Protein AF-A0A1F2XRM7-F1 (afdb_monomer_lite)

Foldseek 3Di:
DAKAAQDVVWQFDPLQLLLCVLLVHHSPRTLDPVQLVSQLVVCQLQAPDPVPRTSMAGPVNSCCSNVVDPDDPNSNVRNVVVVVLVVLLVLLLCLQQVLPLDDPPDPQFAPHAPCRSCSSLLSVLCVVLQFASLLLSLQLCVQANNCRRVVCVQQLASNPPDPPHRDPHVSRNSNVVSCQCRPDVHPNAPPFFLVSVLCRSQNAPPPVCPVRCSVCRSVSSQVSSVSSPDDGRRDRRGDHDPDD

pLDDT: mean 93.28, std 8.23, range [41.59, 98.69]

Sequence (244 aa):
MRTLKLMSPPMSGDDVARIQAGLGIEPQGIYDEATAAAVESWKWGVGYPEKDVNGSLGAKGQAWLLGKKPLPATYEERAAERVRDAGIASRIDRFISKGSWQIRGDSRYADRSPLEGFGPIFVRTGRKFGVDPLFLVAIATHENRLGTFKAIQAKHNTFGLGPGRSYPSWEANIEAAALNLARPGGFYVRKNTIRSIGLTWAPIGAGNDPGDLNQHWVGSVTRFYAQLGGRDDFDAVVKTRPVA

Structure (mmCIF, N/CA/C/O backbone):
data_AF-A0A1F2XRM7-F1
#
_entry.id   AF-A0A1F2XRM7-F1
#
loop_
_atom_site.group_PDB
_atom_site.id
_atom_site.type_symbol
_atom_site.label_atom_id
_atom_site.label_alt_id
_atom_site.label_comp_id
_atom_site.label_asym_id
_atom_site.label_entity_id
_atom_site.label_seq_id
_atom_site.pdbx_PDB_ins_code
_atom_site.Cartn_x
_atom_site.Cartn_y
_atom_site.Cartn_z
_atom_site.occupancy
_atom_site.B_iso_or_equiv
_atom_site.auth_seq_id
_atom_site.auth_comp_id
_atom_site.auth_asym_id
_atom_site.auth_atom_id
_atom_site.pdbx_PDB_model_num
ATOM 1 N N . MET A 1 1 ? -26.529 4.052 26.484 1.00 83.19 1 MET A N 1
ATOM 2 C CA . MET A 1 1 ? -25.060 3.878 26.426 1.00 83.19 1 MET A CA 1
ATOM 3 C C . MET A 1 1 ? -24.449 5.215 26.052 1.00 83.19 1 MET A C 1
ATOM 5 O O . MET A 1 1 ? -24.882 5.784 25.055 1.00 83.19 1 MET A O 1
ATOM 9 N N . ARG A 1 2 ? -23.515 5.729 26.861 1.00 95.00 2 ARG A N 1
ATOM 10 C CA . ARG A 1 2 ? -22.751 6.951 26.551 1.00 95.00 2 ARG A CA 1
ATOM 11 C C . ARG A 1 2 ? -21.658 6.649 25.523 1.00 95.00 2 ARG A C 1
ATOM 13 O O . ARG A 1 2 ? -21.260 5.496 25.394 1.00 95.00 2 ARG A O 1
ATOM 20 N N . THR A 1 3 ? -21.175 7.656 24.801 1.00 97.38 3 THR A N 1
ATOM 21 C CA . THR A 1 3 ? -19.991 7.506 23.938 1.00 97.38 3 THR A CA 1
ATOM 22 C C . THR A 1 3 ? -18.742 7.426 24.803 1.00 97.38 3 THR A C 1
ATOM 24 O O . THR A 1 3 ? -18.531 8.309 25.628 1.00 97.38 3 THR A O 1
ATOM 27 N N . LEU A 1 4 ? -17.931 6.390 24.599 1.00 98.00 4 LEU A N 1
ATOM 28 C CA . LEU A 1 4 ? -16.669 6.186 25.307 1.00 98.00 4 LEU A CA 1
ATOM 29 C C . LEU A 1 4 ? -15.509 6.699 24.456 1.00 98.00 4 LEU A C 1
ATOM 31 O O . LEU A 1 4 ? -15.507 6.480 23.246 1.00 98.00 4 LEU A O 1
ATOM 35 N N . LYS A 1 5 ? -14.571 7.425 25.060 1.00 97.88 5 LYS A N 1
ATOM 36 C CA . LYS A 1 5 ? -13.409 8.016 24.387 1.00 97.88 5 LYS A CA 1
ATOM 37 C C . LYS A 1 5 ? -12.362 8.438 25.415 1.00 97.88 5 LYS A C 1
ATOM 39 O O . LYS A 1 5 ? -12.685 8.595 26.592 1.00 97.88 5 LYS A O 1
ATOM 44 N N . LEU A 1 6 ? -11.140 8.676 24.948 1.00 96.88 6 LEU A N 1
ATOM 45 C CA . LEU A 1 6 ? -10.075 9.233 25.775 1.00 96.88 6 LEU A CA 1
ATOM 46 C C . LEU A 1 6 ? -10.463 10.640 26.265 1.00 96.88 6 LEU A C 1
ATOM 48 O O . LEU A 1 6 ? -10.930 11.468 25.479 1.00 96.88 6 LEU A O 1
ATOM 52 N N . MET A 1 7 ? -10.305 10.885 27.567 1.00 95.38 7 MET A N 1
ATOM 53 C CA . MET A 1 7 ? -10.655 12.129 28.264 1.00 95.38 7 MET A CA 1
ATOM 54 C C . MET A 1 7 ? -9.661 12.384 29.406 1.00 95.38 7 MET A C 1
ATOM 56 O O . MET A 1 7 ? -8.979 11.461 29.846 1.00 95.38 7 MET A O 1
ATOM 60 N N . SER A 1 8 ? -9.618 13.618 29.914 1.00 93.56 8 SER A N 1
ATOM 61 C CA . SER A 1 8 ? -8.906 13.969 31.147 1.00 93.56 8 SER A CA 1
ATOM 62 C C . SER A 1 8 ? -9.880 14.646 32.126 1.00 93.56 8 SER A C 1
ATOM 64 O O . SER A 1 8 ? -10.387 15.722 31.797 1.00 93.56 8 SER A O 1
ATOM 66 N N . PRO A 1 9 ? -10.203 14.032 33.283 1.00 93.69 9 PRO A N 1
ATOM 67 C CA . PRO A 1 9 ? -9.792 12.688 33.711 1.00 93.69 9 PRO A CA 1
ATOM 68 C C . PRO A 1 9 ? -10.375 11.566 32.817 1.00 93.69 9 PRO A C 1
ATOM 70 O O . PRO A 1 9 ? -11.394 11.791 32.152 1.00 93.69 9 PRO A O 1
ATOM 73 N N . PRO A 1 10 ? -9.758 10.364 32.787 1.00 96.62 10 PRO A N 1
ATOM 74 C CA . PRO A 1 10 ? -10.243 9.237 31.991 1.00 96.62 10 PRO A CA 1
ATOM 75 C C . PRO A 1 10 ? -11.678 8.846 32.339 1.00 96.62 10 PRO A C 1
ATOM 77 O O . PRO A 1 10 ? -12.099 8.904 33.496 1.00 96.62 10 PRO A O 1
ATOM 80 N N . MET A 1 11 ? -12.432 8.399 31.335 1.00 98.12 11 MET A N 1
ATOM 81 C CA . MET A 1 11 ? -13.745 7.808 31.587 1.00 98.12 11 MET A CA 1
ATOM 82 C C . MET A 1 11 ? -13.570 6.483 32.328 1.00 98.12 11 MET A C 1
ATOM 84 O O . MET A 1 11 ? -12.699 5.695 31.973 1.00 98.12 11 MET A O 1
ATOM 88 N N . SER A 1 12 ? -14.421 6.206 33.312 1.00 97.69 12 SER A N 1
ATOM 89 C CA . SER A 1 12 ? -14.373 4.952 34.065 1.00 97.69 12 SER A CA 1
ATOM 90 C C . SER A 1 12 ? -15.757 4.376 34.358 1.00 97.69 12 SER A C 1
ATOM 92 O O . SER A 1 12 ? -16.762 5.096 34.290 1.00 97.69 12 SER A O 1
ATOM 94 N N . GLY A 1 13 ? -15.810 3.076 34.652 1.00 97.62 13 GLY A N 1
ATOM 95 C CA . GLY A 1 13 ? -17.011 2.353 35.077 1.00 97.62 13 GLY A CA 1
ATOM 96 C C . GLY A 1 13 ? -17.215 1.003 34.384 1.00 97.62 13 GLY A C 1
ATOM 97 O O . GLY A 1 13 ? -16.462 0.606 33.493 1.00 97.62 13 GLY A O 1
ATOM 98 N N . ASP A 1 14 ? -18.288 0.312 34.770 1.00 97.81 14 ASP A N 1
ATOM 99 C CA . ASP A 1 14 ? -18.632 -1.028 34.270 1.00 97.81 14 ASP A CA 1
ATOM 100 C C . ASP A 1 14 ? -18.844 -1.083 32.753 1.00 97.81 14 ASP A C 1
ATOM 102 O O . ASP A 1 14 ? -18.644 -2.121 32.122 1.00 97.81 14 ASP A O 1
ATOM 106 N N . ASP A 1 15 ? -19.280 0.021 32.140 1.00 97.25 15 ASP A N 1
ATOM 107 C CA . ASP A 1 15 ? -19.437 0.104 30.691 1.00 97.25 15 ASP A CA 1
ATOM 108 C C . ASP A 1 15 ? -18.087 0.090 29.963 1.00 97.25 15 ASP A C 1
ATOM 110 O O . ASP A 1 15 ? -17.982 -0.528 28.902 1.00 97.25 15 ASP A O 1
ATOM 114 N N . VAL A 1 16 ? -17.052 0.685 30.562 1.00 98.38 16 VAL A N 1
ATOM 115 C CA . VAL A 1 16 ? -15.668 0.612 30.082 1.00 98.38 16 VAL A CA 1
ATOM 116 C C . VAL A 1 16 ? -15.102 -0.795 30.272 1.00 98.38 16 VAL A C 1
ATOM 118 O O . VAL A 1 16 ? -14.612 -1.384 29.310 1.00 98.38 16 VAL A O 1
ATOM 121 N N . ALA A 1 17 ? -15.252 -1.382 31.463 1.00 98.44 17 ALA A N 1
ATOM 122 C CA . ALA A 1 17 ? -14.792 -2.748 31.735 1.00 98.44 17 ALA A CA 1
ATOM 123 C C . ALA A 1 17 ? -15.426 -3.761 30.762 1.00 98.44 17 ALA A C 1
ATOM 125 O O . ALA A 1 17 ? -14.769 -4.664 30.244 1.00 98.44 17 ALA A O 1
ATOM 126 N N . ARG A 1 18 ? -16.708 -3.569 30.432 1.00 98.12 18 ARG A N 1
ATOM 127 C CA . ARG A 1 18 ? -17.434 -4.425 29.490 1.00 98.12 18 ARG A CA 1
ATOM 128 C C . ARG A 1 18 ? -16.915 -4.327 28.059 1.00 98.12 18 ARG A C 1
ATOM 130 O O . ARG A 1 18 ? -16.842 -5.353 27.387 1.00 98.12 18 ARG A O 1
ATOM 137 N N . ILE A 1 19 ? -16.597 -3.127 27.563 1.00 98.19 19 ILE A N 1
ATOM 138 C CA . ILE A 1 19 ? -16.033 -3.007 26.208 1.00 98.19 19 ILE A CA 1
ATOM 139 C C . ILE A 1 19 ? -14.591 -3.499 26.164 1.00 98.19 19 ILE A C 1
ATOM 141 O O . ILE A 1 19 ? -14.224 -4.110 25.171 1.00 98.19 19 ILE A O 1
ATOM 145 N N . GLN A 1 20 ? -13.816 -3.334 27.239 1.00 98.62 20 GLN A N 1
ATOM 146 C CA . GLN A 1 20 ? -12.472 -3.905 27.358 1.00 98.62 20 GLN A CA 1
ATOM 147 C C . GLN A 1 20 ? -12.516 -5.434 27.247 1.00 98.62 20 GLN A C 1
ATOM 149 O O . GLN A 1 20 ? -11.840 -6.002 26.391 1.00 98.62 20 GLN A O 1
ATOM 154 N N . ALA A 1 21 ? -13.423 -6.086 27.984 1.00 98.25 21 ALA A N 1
ATOM 155 C CA . ALA A 1 21 ? -13.658 -7.523 27.849 1.00 98.25 21 ALA A CA 1
ATOM 156 C C . ALA A 1 21 ? -14.071 -7.921 26.417 1.00 98.25 21 ALA A C 1
ATOM 158 O O . ALA A 1 21 ? -13.559 -8.895 25.873 1.00 98.25 21 ALA A O 1
ATOM 159 N N . GLY A 1 22 ? -14.954 -7.147 25.771 1.00 97.56 22 GLY A N 1
ATOM 160 C CA . GLY A 1 22 ? -15.353 -7.380 24.375 1.00 97.56 22 GLY A CA 1
ATOM 161 C C . GLY A 1 22 ? -14.222 -7.190 23.354 1.00 97.56 22 GLY A C 1
ATOM 162 O O . GLY A 1 22 ? -14.234 -7.824 22.303 1.00 97.56 22 GLY A O 1
ATOM 163 N N . LEU A 1 23 ? -13.242 -6.339 23.661 1.00 98.06 23 LEU A N 1
ATOM 164 C CA . LEU A 1 23 ? -12.026 -6.127 22.868 1.00 98.06 23 LEU A CA 1
ATOM 165 C C . LEU A 1 23 ? -10.944 -7.182 23.149 1.00 98.06 23 LEU A C 1
ATOM 167 O O . LEU A 1 23 ? -9.919 -7.181 22.472 1.00 98.06 23 LEU A O 1
ATOM 171 N N . GLY A 1 24 ? -11.153 -8.066 24.131 1.00 97.44 24 GLY A N 1
ATOM 172 C CA . GLY A 1 24 ? -10.168 -9.064 24.545 1.00 97.44 24 GLY A CA 1
ATOM 173 C C . GLY A 1 24 ? -8.985 -8.481 25.326 1.00 97.44 24 GLY A C 1
ATOM 174 O O . GLY A 1 24 ? -7.900 -9.053 25.283 1.00 97.44 24 GLY A O 1
ATOM 175 N N . ILE A 1 25 ? -9.177 -7.348 26.011 1.00 97.62 25 ILE A N 1
ATOM 176 C CA . ILE A 1 25 ? -8.173 -6.721 26.885 1.00 97.62 25 ILE A CA 1
ATOM 177 C C . ILE A 1 25 ? -8.644 -6.713 28.347 1.00 97.62 25 ILE A C 1
ATOM 179 O O . ILE A 1 25 ? -9.833 -6.880 2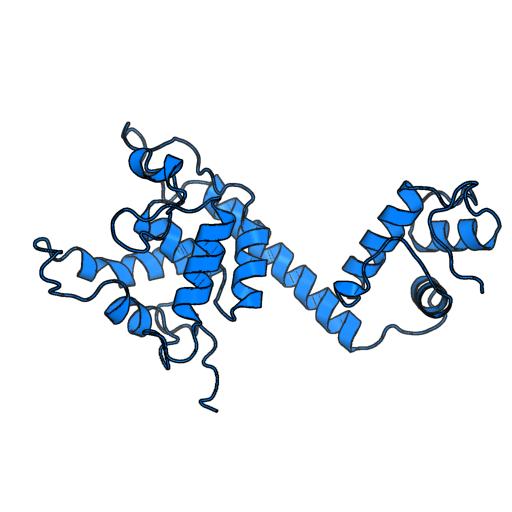8.627 1.00 97.62 25 ILE A O 1
ATOM 183 N N . GLU A 1 26 ? -7.709 -6.514 29.279 1.00 96.94 26 GLU A N 1
ATOM 184 C CA . GLU A 1 26 ? -7.973 -6.526 30.725 1.00 96.94 26 GLU A CA 1
ATOM 185 C C . GLU A 1 26 ? -9.076 -5.509 31.106 1.00 96.94 26 GLU A C 1
ATOM 187 O O . GLU A 1 26 ? -8.943 -4.318 30.800 1.00 96.94 26 GLU A O 1
ATOM 192 N N . PRO A 1 27 ? -10.164 -5.927 31.782 1.00 97.44 27 PRO A N 1
ATOM 193 C CA . PRO A 1 27 ? -11.323 -5.082 32.068 1.00 97.44 27 PRO A CA 1
ATOM 194 C C . PRO A 1 27 ? -11.114 -4.199 33.307 1.00 97.44 27 PRO A C 1
ATOM 196 O O . PRO A 1 27 ? -11.844 -4.293 34.292 1.00 97.44 27 PRO A O 1
ATOM 199 N N . GLN A 1 28 ? -10.123 -3.311 33.253 1.00 97.06 28 GLN A N 1
ATOM 200 C CA . GLN A 1 28 ? -9.754 -2.406 34.351 1.00 97.06 28 GLN A CA 1
ATOM 201 C C . GLN A 1 28 ? -10.834 -1.359 34.672 1.00 97.06 28 GLN A C 1
ATOM 203 O O . GLN A 1 28 ? -10.792 -0.716 35.719 1.00 97.06 28 GLN A O 1
ATOM 208 N N . GLY A 1 29 ? -11.789 -1.140 33.763 1.00 98.00 29 GLY A N 1
ATOM 209 C CA . GLY A 1 29 ? -12.846 -0.147 33.931 1.00 98.00 29 GLY A CA 1
ATOM 210 C C . GLY A 1 29 ? -12.373 1.293 33.756 1.00 98.00 29 GLY A C 1
ATOM 211 O O . GLY A 1 29 ? -13.090 2.201 34.165 1.00 98.00 29 GLY A O 1
ATOM 212 N N . ILE A 1 30 ? -11.202 1.513 33.148 1.00 98.25 30 ILE A N 1
ATOM 213 C CA . ILE A 1 30 ? -10.602 2.828 32.870 1.00 98.25 30 ILE A CA 1
ATOM 214 C C . ILE A 1 30 ? -10.342 2.947 31.365 1.00 98.25 30 ILE A C 1
ATOM 216 O O . ILE A 1 30 ? -9.708 2.078 30.779 1.00 98.25 30 ILE A O 1
ATOM 220 N N . TYR A 1 31 ? -10.850 4.008 30.732 1.00 98.38 31 TYR A N 1
ATOM 221 C CA . TYR A 1 31 ? -10.725 4.238 29.293 1.00 98.38 31 TYR A CA 1
ATOM 222 C C . TYR A 1 31 ? -9.466 5.057 29.013 1.00 98.38 31 TYR A C 1
ATOM 224 O O . TYR A 1 31 ? -9.499 6.287 28.923 1.00 98.38 31 TYR A O 1
ATOM 232 N N . ASP A 1 32 ? -8.354 4.348 28.925 1.00 97.50 32 ASP A N 1
ATOM 233 C CA . ASP A 1 32 ? -7.017 4.872 28.682 1.00 97.50 32 ASP A CA 1
ATOM 234 C C . ASP A 1 32 ? -6.626 4.827 27.192 1.00 97.50 32 ASP A C 1
ATOM 236 O O . ASP A 1 32 ? -7.428 4.504 26.307 1.00 97.50 32 ASP A O 1
ATOM 240 N N . GLU A 1 33 ? -5.375 5.184 26.904 1.00 97.44 33 GLU A N 1
ATOM 241 C CA . GLU A 1 33 ? -4.814 5.155 25.550 1.00 97.44 33 GLU A CA 1
ATOM 242 C C . GLU A 1 33 ? -4.788 3.738 24.965 1.00 97.44 33 GLU A C 1
ATOM 244 O O . GLU A 1 33 ? -5.089 3.560 23.784 1.00 97.44 33 GLU A O 1
ATOM 249 N N . ALA A 1 34 ? -4.509 2.719 25.784 1.00 97.25 34 ALA A N 1
ATOM 250 C CA . ALA A 1 34 ? -4.526 1.324 25.352 1.00 97.25 34 ALA A CA 1
ATOM 251 C C . ALA A 1 34 ? -5.935 0.889 24.919 1.00 97.25 34 ALA A C 1
ATOM 253 O O . ALA A 1 34 ? -6.107 0.263 23.872 1.00 97.25 34 ALA A O 1
ATOM 254 N N . THR A 1 35 ? -6.962 1.287 25.671 1.00 98.31 35 THR A N 1
ATOM 255 C CA . THR A 1 35 ? -8.365 1.039 25.323 1.00 98.31 35 THR A CA 1
ATOM 256 C C . THR A 1 35 ? -8.757 1.776 24.042 1.00 98.31 35 THR A C 1
ATOM 258 O O . THR A 1 35 ? -9.407 1.195 23.171 1.00 98.31 35 THR A O 1
ATOM 261 N N . ALA A 1 36 ? -8.331 3.032 23.881 1.00 98.44 36 ALA A N 1
ATOM 262 C CA . ALA A 1 36 ? -8.559 3.794 22.654 1.00 98.44 36 ALA A CA 1
ATOM 263 C C . ALA A 1 36 ? -7.909 3.115 21.429 1.00 98.44 36 ALA A C 1
ATOM 265 O O . ALA A 1 36 ? -8.577 2.927 20.410 1.00 98.44 36 ALA A O 1
ATOM 266 N N . ALA A 1 37 ? -6.656 2.666 21.546 1.00 98.19 37 ALA A N 1
ATOM 267 C CA . ALA A 1 37 ? -5.941 1.946 20.492 1.00 98.19 37 ALA A CA 1
ATOM 268 C C . ALA A 1 37 ? -6.572 0.576 20.173 1.00 98.19 37 ALA A C 1
ATOM 270 O O . ALA A 1 37 ? -6.657 0.176 19.007 1.00 98.19 37 ALA A O 1
ATOM 271 N N . ALA A 1 38 ? -7.074 -0.135 21.187 1.00 98.50 38 ALA A N 1
ATOM 272 C CA . ALA A 1 38 ? -7.812 -1.380 20.998 1.00 98.50 38 ALA A CA 1
ATOM 273 C C . ALA A 1 38 ? -9.132 -1.143 20.246 1.00 98.50 38 ALA A C 1
ATOM 275 O O . ALA A 1 38 ? -9.468 -1.904 19.338 1.00 98.50 38 ALA A O 1
ATOM 276 N N . VAL A 1 39 ? -9.849 -0.053 20.548 1.00 98.69 39 VAL A N 1
ATOM 277 C CA . VAL A 1 39 ? -11.046 0.354 19.794 1.00 98.69 39 VAL A CA 1
ATOM 278 C C . VAL A 1 39 ? -10.706 0.665 18.337 1.00 98.69 39 VAL A C 1
ATOM 280 O O . VAL A 1 39 ? -11.432 0.224 17.445 1.00 98.69 39 VAL A O 1
ATOM 283 N N . GLU A 1 40 ? -9.617 1.386 18.068 1.00 98.38 40 GLU A N 1
ATOM 284 C CA . GLU A 1 40 ? -9.148 1.649 16.698 1.00 98.38 40 GLU A CA 1
ATOM 285 C C . GLU A 1 40 ? -8.845 0.358 15.944 1.00 98.38 40 GLU A C 1
ATOM 287 O O . GLU A 1 40 ? -9.354 0.144 14.840 1.00 98.38 40 GLU A O 1
ATOM 292 N N . SER A 1 41 ? -8.086 -0.532 16.577 1.00 97.75 41 SER A N 1
ATOM 293 C CA . SER A 1 41 ? -7.693 -1.821 16.009 1.00 97.75 41 SER A CA 1
ATOM 294 C C . SER A 1 41 ? -8.905 -2.701 15.716 1.00 97.75 41 SER A C 1
ATOM 296 O O . SER A 1 41 ? -9.019 -3.250 14.620 1.00 97.75 41 SER A O 1
ATOM 298 N N . TRP A 1 42 ? -9.857 -2.785 16.649 1.00 98.38 42 TRP A N 1
ATOM 299 C CA . TRP A 1 42 ? -11.108 -3.512 16.446 1.00 98.38 42 TRP A CA 1
ATOM 300 C C . TRP A 1 42 ? -11.916 -2.919 15.295 1.00 98.38 42 TRP A C 1
ATOM 302 O O . TRP A 1 42 ? -12.319 -3.654 14.397 1.00 98.38 42 TRP A O 1
ATOM 312 N N . LYS A 1 43 ? -12.106 -1.593 15.258 1.00 98.44 43 LYS A N 1
ATOM 313 C CA . LYS A 1 43 ? -12.829 -0.923 14.168 1.00 98.44 43 LYS A CA 1
ATOM 314 C C . LYS A 1 43 ? -12.196 -1.203 12.809 1.00 98.44 43 LYS A C 1
ATOM 316 O O . LYS A 1 43 ? -12.911 -1.479 11.842 1.00 98.44 43 LYS A O 1
ATOM 321 N N . TRP A 1 44 ? -10.869 -1.135 12.727 1.00 96.81 44 TRP A N 1
ATOM 322 C CA . TRP A 1 44 ? -10.143 -1.502 11.518 1.00 96.81 44 TRP A CA 1
ATOM 323 C C . TRP A 1 44 ? -10.382 -2.974 11.157 1.00 96.81 44 TRP A C 1
ATOM 325 O O . TRP A 1 44 ? -10.777 -3.276 10.029 1.00 96.81 44 TRP A O 1
ATOM 335 N N . GLY A 1 45 ? -10.227 -3.885 12.116 1.00 96.31 45 GLY A N 1
ATOM 336 C CA . GLY A 1 45 ? -10.400 -5.322 11.909 1.00 96.31 45 GLY A CA 1
ATOM 337 C C . GLY A 1 45 ? -11.798 -5.698 11.424 1.00 96.31 45 GLY A C 1
ATOM 338 O O . GLY A 1 45 ? -11.931 -6.457 10.471 1.00 96.31 45 GLY A O 1
ATOM 339 N N . VAL A 1 46 ? -12.842 -5.104 12.005 1.00 96.88 46 VAL A N 1
ATOM 340 C CA . VAL A 1 46 ? -14.234 -5.396 11.632 1.00 96.88 46 VAL A CA 1
ATOM 341 C C . VAL A 1 46 ? -14.731 -4.602 10.430 1.00 96.88 46 VAL A C 1
ATOM 343 O O . VAL A 1 46 ? -15.893 -4.724 10.073 1.00 96.88 46 VAL A O 1
ATOM 346 N N . GLY A 1 47 ? -13.889 -3.784 9.795 1.00 97.50 47 GLY A N 1
ATOM 347 C CA . GLY A 1 47 ? -14.231 -3.174 8.511 1.00 97.50 47 GLY A CA 1
ATOM 348 C C . GLY A 1 47 ? -14.906 -1.804 8.570 1.00 97.50 47 GLY A C 1
ATOM 349 O O . GLY A 1 47 ? -15.538 -1.416 7.589 1.00 97.50 47 GLY A O 1
ATOM 350 N N . TYR A 1 48 ? -14.768 -1.027 9.652 1.00 97.88 48 TYR A N 1
ATOM 351 C CA . TYR A 1 48 ? -15.246 0.368 9.673 1.00 97.88 48 TYR A CA 1
ATOM 352 C C . TYR A 1 48 ? -14.679 1.185 8.499 1.00 97.88 48 TYR A C 1
ATOM 354 O O . TYR A 1 48 ? -13.514 0.975 8.141 1.00 97.88 48 TYR A O 1
ATOM 362 N N . PRO A 1 49 ? -15.439 2.147 7.931 1.00 95.88 49 PRO A N 1
ATOM 363 C CA . PRO A 1 49 ? -14.882 3.137 7.014 1.00 95.88 49 PRO A CA 1
ATOM 364 C C . PRO A 1 49 ? -13.663 3.814 7.642 1.00 95.88 49 PRO A C 1
ATOM 366 O O . PRO A 1 49 ? -13.684 4.124 8.829 1.00 95.88 49 PRO A O 1
ATOM 369 N N . GLU A 1 50 ? -12.610 4.050 6.860 1.00 92.19 50 GLU A N 1
ATOM 370 C CA . GLU A 1 50 ? -11.324 4.559 7.368 1.00 92.19 50 GLU A CA 1
ATOM 371 C C . GLU A 1 50 ? -11.478 5.853 8.180 1.00 92.19 50 GLU A C 1
ATOM 373 O O . GLU A 1 50 ? -10.955 5.949 9.283 1.00 92.19 50 GLU A O 1
ATOM 378 N N . LYS A 1 51 ? -12.317 6.786 7.712 1.00 95.06 51 LYS A N 1
ATOM 379 C CA . LYS A 1 51 ? -12.650 8.032 8.425 1.00 95.06 51 LYS A CA 1
ATOM 380 C C . LYS A 1 51 ? -13.278 7.836 9.818 1.00 95.06 51 LYS A C 1
ATOM 382 O O . LYS A 1 51 ? -13.278 8.761 10.623 1.00 95.06 51 LYS A O 1
ATOM 387 N N . ASP A 1 52 ? -13.844 6.660 10.084 1.00 96.75 52 ASP A N 1
ATOM 388 C CA . ASP A 1 52 ? -14.540 6.328 11.330 1.00 96.75 52 ASP A CA 1
ATOM 389 C C . ASP A 1 52 ? -13.685 5.440 12.260 1.00 96.75 52 ASP A C 1
ATOM 391 O O . ASP A 1 52 ? -14.103 5.147 13.390 1.00 96.75 52 ASP A O 1
ATOM 395 N N . VAL A 1 53 ? -12.495 5.019 11.809 1.00 97.44 53 VAL A N 1
ATOM 396 C CA . VAL A 1 53 ? -11.487 4.312 12.612 1.00 97.44 53 VAL A CA 1
ATOM 397 C C . VAL A 1 53 ? -10.785 5.339 13.499 1.00 97.44 53 VAL A C 1
ATOM 399 O O . VAL A 1 53 ? -9.965 6.126 13.047 1.00 97.44 53 VAL A O 1
ATOM 402 N N . ASN A 1 54 ? -11.191 5.375 14.764 1.00 97.50 54 ASN A N 1
ATOM 403 C CA . ASN A 1 54 ? -10.679 6.270 15.803 1.00 97.50 54 ASN A CA 1
ATOM 404 C C . ASN A 1 54 ? -10.984 5.675 17.184 1.00 97.50 54 ASN A C 1
ATOM 406 O O . ASN A 1 54 ? -11.889 4.837 17.304 1.00 97.50 54 ASN A O 1
ATOM 410 N N . GLY A 1 55 ? -10.294 6.151 18.217 1.00 97.81 55 GLY A N 1
ATOM 411 C CA . GLY A 1 55 ? -10.387 5.640 19.584 1.00 97.81 55 GLY A CA 1
ATOM 412 C C . GLY A 1 55 ? -11.659 6.004 20.346 1.00 97.81 55 GLY A C 1
ATOM 413 O O . GLY A 1 55 ? -11.652 5.972 21.572 1.00 97.81 55 GLY A O 1
ATOM 414 N N . SER A 1 56 ? -12.748 6.384 19.667 1.00 98.12 56 SER A N 1
ATOM 415 C CA . SER A 1 56 ? -14.055 6.662 20.281 1.00 98.12 56 SER A CA 1
ATOM 416 C C . SER A 1 56 ? -15.093 5.597 19.923 1.00 98.12 56 SER A C 1
ATOM 418 O O . SER A 1 56 ? -15.283 5.272 18.752 1.00 98.12 56 SER A O 1
ATOM 420 N N . LEU A 1 57 ? -15.862 5.105 20.894 1.00 98.00 57 LEU A N 1
ATOM 421 C CA . LEU A 1 57 ? -16.884 4.077 20.700 1.00 98.00 57 LEU A CA 1
ATOM 422 C C . LEU A 1 57 ? -18.274 4.550 21.159 1.00 98.00 57 LEU A C 1
ATOM 424 O O . LEU A 1 57 ? -18.614 4.549 22.344 1.00 98.00 57 LEU A O 1
ATOM 428 N N . GLY A 1 58 ? -19.109 4.945 20.194 1.00 97.69 58 GLY A N 1
ATOM 429 C CA . GLY A 1 58 ? -20.511 5.310 20.427 1.00 97.69 58 GLY A CA 1
ATOM 430 C C . GLY A 1 58 ? -21.430 4.101 20.648 1.00 97.69 58 GLY A C 1
ATOM 431 O O . GLY A 1 58 ? -21.052 2.959 20.391 1.00 97.69 58 GLY A O 1
ATOM 432 N N . ALA A 1 59 ? -22.681 4.352 21.048 1.00 96.81 59 ALA A N 1
ATOM 433 C CA . ALA A 1 59 ? -23.652 3.309 21.410 1.00 96.81 59 ALA A CA 1
ATOM 434 C C . ALA A 1 59 ? -23.865 2.220 20.336 1.00 96.81 59 ALA A C 1
ATOM 436 O O . ALA A 1 59 ? -24.003 1.046 20.672 1.00 96.81 59 ALA A O 1
ATOM 437 N N . LYS A 1 60 ? -23.868 2.584 19.043 1.00 96.19 60 LYS A N 1
ATOM 438 C CA . LYS A 1 60 ? -23.966 1.603 17.942 1.00 96.19 60 LYS A CA 1
ATOM 439 C C . LYS A 1 60 ? -22.739 0.692 17.885 1.00 96.19 60 LYS A C 1
ATOM 441 O O . LYS A 1 60 ? -22.899 -0.518 17.805 1.00 96.19 60 LYS A O 1
ATOM 446 N N . GLY A 1 61 ? -21.541 1.270 17.993 1.00 97.38 61 GLY A N 1
ATOM 447 C CA . GLY A 1 61 ? -20.290 0.513 18.012 1.00 97.38 61 GLY A CA 1
ATOM 448 C C . GLY A 1 61 ? -20.203 -0.430 19.206 1.00 97.38 61 GLY A C 1
ATOM 449 O O . GLY A 1 61 ? -19.841 -1.583 19.034 1.00 97.38 61 GLY A O 1
ATOM 450 N N . GLN A 1 62 ? -20.641 0.013 20.388 1.00 98.19 62 GLN A N 1
ATOM 451 C CA . GLN A 1 62 ? -20.736 -0.853 21.568 1.00 98.19 62 GLN A CA 1
ATOM 452 C C . GLN A 1 62 ? -21.717 -2.012 21.354 1.00 98.19 62 GLN A C 1
ATOM 454 O O . GLN A 1 62 ? -21.440 -3.136 21.758 1.00 98.19 62 GLN A O 1
ATOM 459 N N . ALA A 1 63 ? -22.863 -1.765 20.710 1.00 97.69 63 ALA A N 1
ATOM 460 C CA . ALA A 1 63 ? -23.820 -2.825 20.404 1.00 97.69 63 ALA A CA 1
ATOM 461 C C . ALA A 1 63 ? -23.254 -3.857 19.414 1.00 97.69 63 ALA A C 1
ATOM 463 O O . ALA A 1 63 ? -23.516 -5.043 19.589 1.00 97.69 63 ALA A O 1
ATOM 464 N N . TRP A 1 64 ? -22.476 -3.424 18.418 1.00 97.69 64 TRP A N 1
ATOM 465 C CA . TRP A 1 64 ? -21.793 -4.325 17.484 1.00 97.69 64 TRP A CA 1
ATOM 466 C C . TRP A 1 64 ? -20.666 -5.112 18.156 1.00 97.69 64 TRP A C 1
ATOM 468 O O . TRP A 1 64 ? -20.638 -6.332 18.044 1.00 97.69 64 TRP A O 1
ATOM 478 N N . LEU A 1 65 ? -19.787 -4.437 18.904 1.00 97.94 65 LEU A N 1
ATOM 479 C CA . LEU A 1 65 ? -18.679 -5.060 19.637 1.00 97.94 65 LEU A CA 1
ATOM 480 C C . LEU A 1 65 ? -19.171 -6.165 20.579 1.00 97.94 65 LEU A C 1
ATOM 482 O O . LEU A 1 65 ? -18.595 -7.242 20.634 1.00 97.94 65 LEU A O 1
ATOM 486 N N . LEU A 1 66 ? -20.261 -5.905 21.301 1.00 97.25 66 LEU A N 1
ATOM 487 C CA . LEU A 1 66 ? -20.819 -6.832 22.286 1.00 97.25 66 LEU A CA 1
ATOM 488 C C . LEU A 1 66 ? -21.789 -7.863 21.678 1.00 97.25 66 LEU A C 1
ATOM 490 O O . LEU A 1 66 ? -22.546 -8.483 22.422 1.00 97.25 66 LEU A O 1
ATOM 494 N N . GLY A 1 67 ? -21.852 -7.990 20.347 1.00 95.94 67 GLY A N 1
ATOM 495 C CA . GLY A 1 67 ? -22.710 -8.968 19.665 1.00 95.94 67 GLY A CA 1
ATOM 496 C C . GLY A 1 67 ? -24.218 -8.732 19.817 1.00 95.94 67 GLY A C 1
ATOM 497 O O . GLY A 1 67 ? -25.020 -9.599 19.489 1.00 95.94 67 GLY A O 1
ATOM 498 N N . LYS A 1 68 ? -24.642 -7.556 20.299 1.00 96.81 68 LYS A N 1
ATOM 499 C CA . LYS A 1 68 ? -26.066 -7.206 20.479 1.00 96.81 68 LYS A CA 1
ATOM 500 C C . LYS A 1 68 ? -26.752 -6.844 19.167 1.00 96.81 68 LYS A C 1
ATOM 502 O O . LYS A 1 68 ? -27.979 -6.815 19.099 1.00 96.81 68 LYS A O 1
ATOM 507 N N . LYS A 1 69 ? -25.968 -6.480 18.154 1.00 95.62 69 LYS A N 1
ATOM 508 C CA . LYS A 1 69 ? -26.420 -6.228 16.786 1.00 95.62 69 LYS A CA 1
ATOM 509 C C . LYS A 1 69 ? -25.391 -6.795 15.812 1.00 95.62 69 LYS A C 1
ATOM 511 O O . LYS A 1 69 ? -24.200 -6.653 16.089 1.00 95.62 69 LYS A O 1
ATOM 516 N N . PRO A 1 70 ? -25.818 -7.355 14.670 1.00 96.25 70 PRO A N 1
ATOM 517 C CA . PRO A 1 70 ? -24.885 -7.740 13.622 1.00 96.25 70 PRO A CA 1
ATOM 518 C C . PRO A 1 70 ? -24.212 -6.500 13.023 1.00 96.25 70 PRO A C 1
ATOM 520 O O . PRO A 1 70 ? -24.785 -5.399 13.017 1.00 96.25 70 PRO A O 1
ATOM 523 N N . LEU A 1 71 ? -22.994 -6.689 12.519 1.00 95.81 71 LEU A N 1
ATOM 524 C CA . LEU A 1 71 ? -22.297 -5.678 11.733 1.00 95.81 71 LEU A CA 1
ATOM 525 C C . LEU A 1 71 ? -23.005 -5.481 10.379 1.00 95.81 71 LEU A C 1
ATOM 527 O O . LEU A 1 71 ? -23.665 -6.394 9.882 1.00 95.81 71 LEU A O 1
ATOM 531 N N . PRO A 1 72 ? -22.903 -4.294 9.757 1.00 96.44 72 PRO A N 1
ATOM 532 C CA . PRO A 1 72 ? -23.379 -4.115 8.388 1.00 96.44 72 PRO A CA 1
ATOM 533 C C . PRO A 1 72 ? -22.610 -5.023 7.412 1.00 96.44 72 PRO A C 1
ATOM 535 O O . PRO A 1 72 ? -21.390 -5.088 7.500 1.00 96.44 72 PRO A O 1
ATOM 538 N N . ALA A 1 73 ? -23.268 -5.620 6.414 1.00 95.75 73 ALA A N 1
ATOM 539 C CA . ALA A 1 73 ? -22.597 -6.483 5.422 1.00 95.75 73 ALA A CA 1
ATOM 540 C C . ALA A 1 73 ? -21.389 -5.802 4.735 1.00 95.75 73 ALA A C 1
ATOM 542 O O . ALA A 1 73 ? -20.326 -6.392 4.574 1.00 95.75 73 ALA A O 1
ATOM 543 N N . THR A 1 74 ? -21.497 -4.500 4.443 1.00 96.56 74 THR A N 1
ATOM 544 C CA . THR A 1 74 ? -20.389 -3.718 3.856 1.00 96.56 74 THR A CA 1
ATOM 545 C C . THR A 1 74 ? -19.140 -3.628 4.745 1.00 96.56 74 THR A C 1
ATOM 547 O O . THR A 1 74 ? -18.058 -3.299 4.261 1.00 96.56 74 THR A O 1
ATOM 550 N N . TYR A 1 75 ? -19.271 -3.856 6.055 1.00 97.12 75 TYR A N 1
ATOM 551 C CA . TYR A 1 75 ? -18.145 -3.905 6.986 1.00 97.12 75 TYR A CA 1
ATOM 552 C C . TYR A 1 75 ? -17.419 -5.242 6.850 1.00 97.12 75 TYR A C 1
ATOM 554 O O . TYR A 1 75 ? -16.202 -5.253 6.708 1.00 97.12 75 TYR A O 1
ATOM 562 N N . GLU A 1 76 ? -18.152 -6.352 6.787 1.00 93.94 76 GLU A N 1
ATOM 563 C CA . GLU A 1 76 ? -17.576 -7.683 6.562 1.00 93.94 76 GLU A CA 1
ATOM 564 C C . GLU A 1 76 ? -16.824 -7.752 5.224 1.00 93.94 76 GLU A C 1
ATOM 566 O O . GLU A 1 76 ? -15.694 -8.239 5.168 1.00 93.94 76 GLU A O 1
ATOM 571 N N . GLU A 1 77 ? -17.387 -7.168 4.163 1.00 95.25 77 GLU A N 1
ATOM 572 C CA . GLU A 1 77 ? -16.725 -7.050 2.858 1.00 95.25 77 GLU A CA 1
ATOM 573 C C . GLU A 1 77 ? -15.395 -6.281 2.945 1.00 95.25 77 GLU A C 1
ATOM 575 O O . GLU A 1 77 ? -14.375 -6.743 2.423 1.00 95.25 77 GLU A O 1
ATOM 580 N N . ARG A 1 78 ? -15.379 -5.136 3.648 1.00 96.25 78 ARG A N 1
ATOM 581 C CA . ARG A 1 78 ? -14.159 -4.342 3.879 1.00 96.25 78 ARG A CA 1
ATOM 582 C C . ARG A 1 78 ? -13.150 -5.065 4.762 1.00 96.25 78 ARG A C 1
ATOM 584 O O . ARG A 1 78 ? -11.954 -4.975 4.506 1.00 96.25 78 ARG A O 1
ATOM 591 N N . ALA A 1 79 ? -13.601 -5.768 5.796 1.00 96.50 79 ALA A N 1
ATOM 592 C CA . ALA A 1 79 ? -12.734 -6.574 6.650 1.00 96.50 79 ALA A CA 1
ATOM 593 C C . ALA A 1 79 ? -12.038 -7.666 5.825 1.00 96.50 79 ALA A C 1
ATOM 595 O O . ALA A 1 79 ? -10.815 -7.799 5.868 1.00 96.50 79 ALA A O 1
ATOM 596 N N . ALA A 1 80 ? -12.797 -8.377 4.988 1.00 95.88 80 ALA A N 1
ATOM 597 C CA . ALA A 1 80 ? -12.250 -9.372 4.075 1.00 95.88 80 ALA A CA 1
ATOM 598 C C . ALA A 1 80 ? -11.273 -8.749 3.060 1.00 95.88 80 ALA A C 1
ATOM 600 O O . ALA A 1 80 ? -10.240 -9.345 2.756 1.00 95.88 80 ALA A O 1
ATOM 601 N N . GLU A 1 81 ? -11.559 -7.546 2.550 1.00 94.38 81 GLU A N 1
ATOM 602 C CA . GLU A 1 81 ? -10.629 -6.803 1.693 1.00 94.38 81 GLU A CA 1
ATOM 603 C C . GLU A 1 81 ? -9.324 -6.455 2.415 1.00 94.38 81 GLU A C 1
ATOM 605 O O . GLU A 1 81 ? -8.255 -6.749 1.885 1.00 94.38 81 GLU A O 1
ATOM 610 N N . ARG A 1 82 ? -9.388 -5.942 3.649 1.00 94.81 82 ARG A N 1
ATOM 611 C CA . ARG A 1 82 ? -8.209 -5.631 4.475 1.00 94.81 82 ARG A CA 1
ATOM 612 C C . ARG A 1 82 ? -7.331 -6.854 4.723 1.00 94.81 82 ARG A C 1
ATOM 614 O O . ARG A 1 82 ? -6.110 -6.747 4.642 1.00 94.81 82 ARG A O 1
ATOM 621 N N . VAL A 1 83 ? -7.931 -8.019 4.978 1.00 96.25 83 VAL A N 1
ATOM 622 C CA . VAL A 1 83 ? -7.189 -9.283 5.138 1.00 96.25 83 VAL A CA 1
ATOM 623 C C . VAL A 1 83 ? -6.472 -9.667 3.842 1.00 96.25 83 VAL A C 1
ATOM 625 O O . VAL A 1 83 ? -5.285 -10.002 3.870 1.00 96.25 83 VAL A O 1
ATOM 628 N N . ARG A 1 84 ? -7.153 -9.579 2.690 1.00 95.75 84 ARG A N 1
ATOM 629 C CA . ARG A 1 84 ? -6.527 -9.841 1.382 1.00 95.75 84 ARG A CA 1
ATOM 630 C C . ARG A 1 84 ? -5.374 -8.877 1.112 1.00 95.75 84 ARG A C 1
ATOM 632 O O . ARG A 1 84 ? -4.294 -9.309 0.717 1.00 95.75 84 ARG A O 1
ATOM 639 N N . ASP A 1 85 ? -5.590 -7.594 1.364 1.00 95.81 85 ASP A N 1
ATOM 640 C CA . ASP A 1 85 ? -4.607 -6.535 1.154 1.00 95.81 85 ASP A CA 1
ATOM 641 C C . ASP A 1 85 ? -3.380 -6.694 2.066 1.00 95.81 85 ASP A C 1
ATOM 643 O O . ASP A 1 85 ? -2.252 -6.556 1.593 1.00 95.81 85 ASP A O 1
ATOM 647 N N . ALA A 1 86 ? -3.562 -7.096 3.328 1.00 96.62 86 ALA A N 1
ATOM 648 C CA . ALA A 1 86 ? -2.459 -7.439 4.230 1.00 96.62 86 ALA A CA 1
ATOM 649 C C . ALA A 1 86 ? -1.648 -8.651 3.733 1.00 96.62 86 ALA A C 1
ATOM 651 O O . ALA A 1 86 ? -0.415 -8.663 3.822 1.00 96.62 86 ALA A O 1
ATOM 652 N N . GLY A 1 87 ? -2.319 -9.653 3.155 1.00 97.75 87 GLY A N 1
ATOM 653 C CA . GLY A 1 87 ? -1.662 -10.797 2.518 1.00 97.75 87 GLY A CA 1
ATOM 654 C C . GLY A 1 87 ? -0.835 -10.399 1.290 1.00 97.75 87 GLY A C 1
ATOM 655 O O . GLY A 1 87 ? 0.289 -10.878 1.119 1.00 97.75 87 GLY A O 1
ATOM 656 N N . ILE A 1 88 ? -1.354 -9.487 0.460 1.00 97.81 88 ILE A N 1
ATOM 657 C CA . ILE A 1 88 ? -0.633 -8.934 -0.697 1.00 97.81 88 ILE A CA 1
ATOM 658 C C . ILE A 1 88 ? 0.576 -8.115 -0.233 1.00 97.81 88 ILE A C 1
ATOM 660 O O . ILE A 1 88 ? 1.679 -8.336 -0.730 1.00 97.81 88 ILE A O 1
ATOM 664 N N . ALA A 1 89 ? 0.404 -7.230 0.753 1.00 98.25 89 ALA A N 1
ATOM 665 C CA . ALA A 1 89 ? 1.490 -6.435 1.325 1.00 98.25 89 ALA A CA 1
ATOM 666 C C . ALA A 1 89 ? 2.623 -7.330 1.853 1.00 98.25 89 ALA A C 1
ATOM 668 O O . ALA A 1 89 ? 3.774 -7.172 1.454 1.00 98.25 89 ALA A O 1
ATOM 669 N N . SER A 1 90 ? 2.278 -8.355 2.637 1.00 98.12 90 SER A N 1
ATOM 670 C CA . SER A 1 90 ? 3.239 -9.335 3.163 1.00 98.12 90 SER A CA 1
ATOM 671 C C . SER A 1 90 ? 3.991 -10.083 2.057 1.00 98.12 90 SER A C 1
ATOM 673 O O . SER A 1 90 ? 5.160 -10.446 2.209 1.00 98.12 90 SER A O 1
ATOM 675 N N . ARG A 1 91 ? 3.329 -10.352 0.926 1.00 98.00 91 ARG A N 1
ATOM 676 C CA . ARG A 1 91 ? 3.964 -10.983 -0.235 1.00 98.00 91 ARG A CA 1
ATOM 677 C C . ARG A 1 91 ? 4.949 -10.038 -0.917 1.00 98.00 91 ARG A C 1
ATOM 679 O O . ARG A 1 91 ? 6.054 -10.472 -1.236 1.00 98.00 91 ARG A O 1
ATOM 686 N N . ILE A 1 92 ? 4.568 -8.774 -1.102 1.00 98.44 92 ILE A N 1
ATOM 687 C CA . ILE A 1 92 ? 5.443 -7.728 -1.643 1.00 98.44 92 ILE A CA 1
ATOM 688 C C . ILE A 1 92 ? 6.681 -7.575 -0.755 1.00 98.44 92 ILE A C 1
ATOM 690 O O . ILE A 1 92 ? 7.796 -7.689 -1.254 1.00 98.44 92 ILE A O 1
ATOM 694 N N . ASP A 1 93 ? 6.512 -7.424 0.559 1.00 98.38 93 ASP A N 1
ATOM 695 C CA . ASP A 1 93 ? 7.639 -7.260 1.486 1.00 98.38 93 ASP A CA 1
ATOM 696 C C . ASP A 1 93 ? 8.585 -8.462 1.462 1.00 98.38 93 ASP A C 1
ATOM 698 O O . ASP A 1 93 ? 9.811 -8.312 1.464 1.00 98.38 93 ASP A O 1
ATOM 702 N N . ARG A 1 94 ? 8.038 -9.677 1.353 1.00 97.94 94 ARG A N 1
ATOM 703 C CA . ARG A 1 94 ? 8.839 -10.895 1.196 1.00 97.94 94 ARG A CA 1
ATOM 704 C C . ARG A 1 94 ? 9.611 -10.909 -0.122 1.00 97.94 94 ARG A C 1
ATOM 706 O O . ARG A 1 94 ? 10.751 -11.362 -0.150 1.00 97.94 94 ARG A O 1
ATOM 713 N N . PHE A 1 95 ? 9.008 -10.450 -1.214 1.00 97.44 95 PHE A N 1
ATOM 714 C CA . PHE A 1 95 ? 9.679 -10.359 -2.510 1.00 97.44 95 PHE A CA 1
ATOM 715 C C . PHE A 1 95 ? 10.822 -9.337 -2.486 1.00 97.44 95 PHE A C 1
ATOM 717 O O . PHE A 1 95 ? 11.933 -9.644 -2.929 1.00 97.44 95 PHE A O 1
ATOM 724 N N . ILE A 1 96 ? 10.571 -8.149 -1.926 1.00 97.38 96 ILE A N 1
ATOM 725 C CA . ILE A 1 96 ? 11.572 -7.086 -1.803 1.00 97.38 96 ILE A CA 1
ATOM 726 C C . ILE A 1 96 ? 12.737 -7.574 -0.931 1.00 97.38 96 ILE A C 1
ATOM 728 O O . ILE A 1 96 ? 13.879 -7.554 -1.383 1.00 97.38 96 ILE A O 1
ATOM 732 N N . SER A 1 97 ? 12.455 -8.105 0.261 1.00 95.81 97 SER A N 1
ATOM 733 C CA . SER A 1 97 ? 13.493 -8.528 1.217 1.00 95.81 97 SER A CA 1
ATOM 734 C C . SER A 1 97 ? 14.295 -9.758 0.779 1.00 95.81 97 SER A C 1
ATOM 736 O O . SER A 1 97 ? 15.487 -9.838 1.062 1.00 95.81 97 SER A O 1
ATOM 738 N N . LYS A 1 98 ? 13.695 -10.715 0.052 1.00 93.81 98 LYS A N 1
ATOM 739 C CA . LYS A 1 98 ? 14.438 -11.874 -0.486 1.00 93.81 98 LYS A CA 1
ATOM 740 C C . LYS A 1 98 ? 15.497 -11.480 -1.515 1.00 93.81 98 LYS A C 1
ATOM 742 O O . LYS A 1 98 ? 16.440 -12.240 -1.722 1.00 93.81 98 LYS A O 1
ATOM 747 N N . GLY A 1 99 ? 15.321 -10.351 -2.204 1.00 89.94 99 GLY A N 1
ATOM 748 C CA . GLY A 1 99 ? 16.328 -9.826 -3.121 1.00 89.94 99 GLY A CA 1
ATOM 749 C C . GLY A 1 99 ? 16.626 -10.708 -4.341 1.00 89.94 99 GLY A C 1
ATOM 750 O O . GLY A 1 99 ? 17.694 -10.580 -4.925 1.00 89.94 99 GLY A O 1
ATOM 751 N N . SER A 1 100 ? 15.713 -11.596 -4.762 1.00 86.62 100 SER A N 1
ATOM 752 C CA . SER A 1 100 ? 15.912 -12.466 -5.950 1.00 86.62 100 SER A CA 1
ATOM 753 C C . SER A 1 100 ? 16.094 -11.700 -7.274 1.00 86.62 100 SER A C 1
ATOM 755 O O . SER A 1 100 ? 16.530 -12.256 -8.276 1.00 86.62 100 SER A O 1
ATOM 757 N N . TRP A 1 101 ? 15.770 -10.410 -7.261 1.00 90.25 101 TRP A N 1
ATOM 758 C CA . TRP A 1 101 ? 15.918 -9.447 -8.346 1.00 90.25 101 TRP A CA 1
ATOM 759 C C . TRP A 1 101 ? 17.235 -8.652 -8.276 1.00 90.25 101 TRP A C 1
ATOM 761 O O . TRP A 1 101 ? 17.520 -7.880 -9.191 1.00 90.25 101 TRP A O 1
ATOM 771 N N . GLN A 1 102 ? 18.012 -8.782 -7.194 1.00 87.50 102 GLN A N 1
ATOM 772 C CA . GLN A 1 102 ? 19.222 -7.993 -6.954 1.00 87.5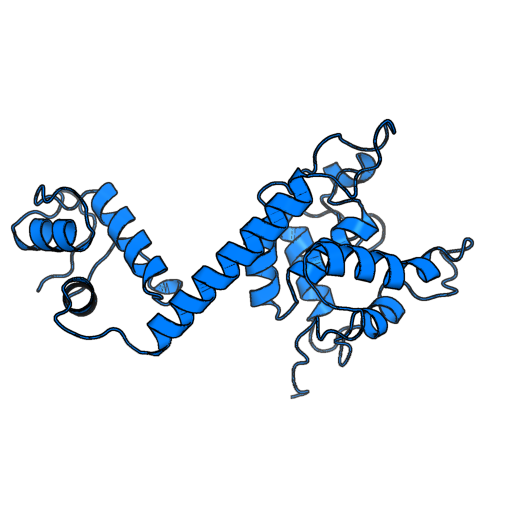0 102 GLN A CA 1
ATOM 773 C C . GLN A 1 102 ? 20.358 -8.374 -7.904 1.00 87.50 102 GLN A C 1
ATOM 775 O O . GLN A 1 102 ? 20.550 -9.539 -8.245 1.00 87.50 102 GLN A O 1
ATOM 780 N N . ILE A 1 103 ? 21.176 -7.379 -8.243 1.00 84.69 103 ILE A N 1
ATOM 781 C CA . ILE A 1 103 ? 22.498 -7.588 -8.833 1.00 84.69 103 ILE A CA 1
ATOM 782 C C . ILE A 1 103 ? 23.498 -7.548 -7.678 1.00 84.69 103 ILE A C 1
ATOM 784 O O . ILE A 1 103 ? 23.679 -6.506 -7.053 1.00 84.69 103 ILE A O 1
ATOM 788 N N . ARG A 1 104 ? 24.109 -8.692 -7.361 1.00 84.62 104 ARG A N 1
ATOM 789 C CA . ARG A 1 104 ? 25.079 -8.807 -6.263 1.00 84.62 104 ARG A CA 1
ATOM 790 C C . ARG A 1 104 ? 26.499 -8.572 -6.767 1.00 84.62 104 ARG A C 1
ATOM 792 O O . ARG A 1 104 ? 26.831 -8.978 -7.875 1.00 84.62 104 ARG A O 1
ATOM 799 N N . GLY A 1 105 ? 27.330 -7.945 -5.935 1.00 87.44 105 GLY A N 1
ATOM 800 C CA . GLY A 1 105 ? 28.745 -7.691 -6.235 1.00 87.44 105 GLY A CA 1
ATOM 801 C C . GLY A 1 105 ? 29.015 -6.470 -7.120 1.00 87.44 105 GLY A C 1
ATOM 802 O O . GLY A 1 105 ? 30.172 -6.165 -7.389 1.00 87.44 105 GLY A O 1
ATOM 803 N N . ASP A 1 106 ? 27.978 -5.743 -7.542 1.00 92.62 106 ASP A N 1
ATOM 804 C CA . ASP A 1 106 ? 28.116 -4.494 -8.290 1.00 92.62 106 ASP A CA 1
ATOM 805 C C . ASP A 1 106 ? 27.975 -3.291 -7.349 1.00 92.62 106 ASP A C 1
ATOM 807 O O . ASP A 1 106 ? 26.908 -3.034 -6.787 1.00 92.62 106 ASP A O 1
ATOM 811 N N . SER A 1 107 ? 29.056 -2.524 -7.198 1.00 93.38 107 SER A N 1
ATOM 812 C CA . SER A 1 107 ? 29.145 -1.400 -6.259 1.00 93.38 107 SER A CA 1
ATOM 813 C C . SER A 1 107 ? 28.170 -0.254 -6.552 1.00 93.38 107 SER A C 1
ATOM 815 O O . SER A 1 107 ? 27.915 0.568 -5.663 1.00 93.38 107 SER A O 1
ATOM 817 N N . ARG A 1 108 ? 27.583 -0.206 -7.756 1.00 94.19 108 ARG A N 1
ATOM 818 C CA . ARG A 1 108 ? 26.557 0.775 -8.145 1.00 94.19 108 ARG A CA 1
ATOM 819 C C . ARG A 1 108 ? 25.229 0.568 -7.417 1.00 94.19 108 ARG A C 1
ATOM 821 O O . ARG A 1 108 ? 24.435 1.507 -7.328 1.00 94.19 108 ARG A O 1
ATOM 828 N N . TYR A 1 109 ? 24.991 -0.633 -6.895 1.00 94.50 109 TYR A N 1
ATOM 829 C CA . TYR A 1 109 ? 23.759 -1.000 -6.210 1.00 94.50 109 TYR A CA 1
ATOM 830 C C . TYR A 1 109 ? 23.982 -1.104 -4.697 1.00 94.50 109 TYR A C 1
ATOM 832 O O . TYR A 1 109 ? 25.079 -1.393 -4.218 1.00 94.50 109 TYR A O 1
ATOM 840 N N . ALA A 1 110 ? 22.950 -0.778 -3.925 1.00 93.19 110 ALA A N 1
ATOM 841 C CA . ALA A 1 110 ? 22.889 -1.034 -2.493 1.00 93.19 110 ALA A CA 1
ATOM 842 C C . ALA A 1 110 ? 22.458 -2.483 -2.221 1.00 93.19 110 ALA A C 1
ATOM 844 O O . ALA A 1 110 ? 21.648 -3.040 -2.964 1.00 93.19 110 ALA A O 1
ATOM 845 N N . ASP A 1 111 ? 22.946 -3.060 -1.121 1.00 90.62 111 ASP A N 1
ATOM 846 C CA . ASP A 1 111 ? 22.674 -4.458 -0.753 1.00 90.62 111 ASP A CA 1
ATOM 847 C C . ASP A 1 111 ? 21.214 -4.707 -0.352 1.00 90.62 111 ASP A C 1
ATOM 849 O O . ASP A 1 111 ? 20.713 -5.830 -0.434 1.00 90.62 111 ASP A O 1
ATOM 853 N N . ARG A 1 112 ? 20.516 -3.654 0.087 1.00 93.19 112 ARG A N 1
ATOM 854 C CA . ARG A 1 112 ? 19.109 -3.692 0.492 1.00 93.19 112 ARG A CA 1
ATOM 855 C C . ARG A 1 112 ? 18.315 -2.619 -0.224 1.00 93.19 112 ARG A C 1
ATOM 857 O O . ARG A 1 112 ? 18.822 -1.535 -0.518 1.00 93.19 112 ARG A O 1
ATOM 864 N N . SER A 1 113 ? 17.056 -2.937 -0.503 1.00 96.25 113 SER A N 1
ATOM 865 C CA . SER A 1 113 ? 16.134 -1.963 -1.073 1.00 96.25 113 SER A CA 1
ATOM 866 C C . SER A 1 113 ? 15.726 -0.950 0.000 1.00 96.25 113 SER A C 1
ATOM 868 O O . SER A 1 113 ? 15.348 -1.360 1.097 1.00 96.25 113 SER A O 1
ATOM 870 N N . PRO A 1 114 ? 15.704 0.356 -0.311 1.00 96.56 114 PRO A N 1
ATOM 871 C CA . PRO A 1 114 ? 15.068 1.345 0.557 1.00 96.56 114 PRO A CA 1
ATOM 872 C C . PRO A 1 114 ? 13.538 1.185 0.643 1.00 96.56 114 PRO A C 1
ATOM 874 O O . PRO A 1 114 ? 12.904 1.879 1.426 1.00 96.56 114 PRO A O 1
ATOM 877 N N . LEU A 1 115 ? 12.944 0.296 -0.161 1.00 97.56 115 LEU A N 1
ATOM 878 C CA . LEU A 1 115 ? 11.508 0.012 -0.197 1.00 97.56 115 LEU A CA 1
ATOM 879 C C . LEU A 1 115 ? 11.132 -1.242 0.610 1.00 97.56 115 LEU A C 1
ATOM 881 O O . LEU A 1 115 ? 10.015 -1.742 0.495 1.00 97.56 115 LEU A O 1
ATOM 885 N N . GLU A 1 116 ? 12.044 -1.808 1.399 1.00 97.06 116 GLU A N 1
ATOM 886 C CA . GLU A 1 116 ? 11.666 -2.867 2.335 1.00 97.06 116 GLU A CA 1
ATOM 887 C C . GLU A 1 116 ? 10.627 -2.355 3.346 1.00 97.06 116 GLU A C 1
ATOM 889 O O . GLU A 1 116 ? 10.785 -1.279 3.917 1.00 97.06 116 GLU A O 1
ATOM 894 N N . GLY A 1 117 ? 9.547 -3.114 3.556 1.00 97.62 117 GLY A N 1
ATOM 895 C CA . GLY A 1 117 ? 8.425 -2.703 4.409 1.00 97.62 117 GLY A CA 1
ATOM 896 C C . GLY A 1 117 ? 7.399 -1.803 3.709 1.00 97.62 117 GLY A C 1
ATOM 897 O O . GLY A 1 117 ? 6.415 -1.401 4.328 1.00 97.62 117 GLY A O 1
ATOM 898 N N . PHE A 1 118 ? 7.587 -1.481 2.422 1.00 98.56 118 PHE A N 1
ATOM 899 C CA . PHE A 1 118 ? 6.651 -0.647 1.660 1.00 98.56 118 PHE A CA 1
ATOM 900 C C . PHE A 1 118 ? 5.462 -1.429 1.086 1.00 98.56 118 PHE A C 1
ATOM 902 O O . PHE A 1 118 ? 4.611 -0.825 0.429 1.00 98.56 118 PHE A O 1
ATOM 909 N N . GLY A 1 119 ? 5.340 -2.737 1.330 1.00 98.50 119 GLY A N 1
ATOM 910 C CA . GLY A 1 119 ? 4.199 -3.551 0.901 1.00 98.50 119 GLY A CA 1
ATOM 911 C C . GLY A 1 119 ? 2.838 -2.881 1.148 1.00 98.50 119 GLY A C 1
ATOM 912 O O . GLY A 1 119 ? 2.067 -2.725 0.195 1.00 98.50 119 GLY A O 1
ATOM 913 N N . PRO A 1 120 ? 2.544 -2.384 2.367 1.00 98.25 120 PRO A N 1
ATOM 914 C CA . PRO A 1 120 ? 1.306 -1.658 2.651 1.00 98.25 120 PRO A CA 1
ATOM 915 C C . PRO A 1 120 ? 1.141 -0.353 1.855 1.00 98.25 120 PRO A C 1
ATOM 917 O O . PRO A 1 120 ? 0.018 0.013 1.506 1.00 98.25 120 PRO A O 1
ATOM 920 N N . ILE A 1 121 ? 2.238 0.352 1.546 1.00 98.50 121 ILE A N 1
ATOM 921 C CA . ILE A 1 121 ? 2.222 1.576 0.727 1.00 98.50 121 ILE A CA 1
ATOM 922 C C . ILE A 1 121 ? 1.826 1.238 -0.711 1.00 98.50 121 ILE A C 1
ATOM 924 O O . ILE A 1 121 ? 0.921 1.868 -1.257 1.00 98.50 121 ILE A O 1
ATOM 928 N N . PHE A 1 122 ? 2.459 0.227 -1.312 1.00 98.69 122 PHE A N 1
ATOM 929 C CA . PHE A 1 122 ? 2.132 -0.223 -2.666 1.00 98.69 122 PHE A CA 1
ATOM 930 C C . PHE A 1 122 ? 0.670 -0.643 -2.778 1.00 98.69 122 PHE A C 1
ATOM 932 O O . PHE A 1 122 ? -0.015 -0.209 -3.703 1.00 98.69 122 PHE A O 1
ATOM 939 N N . VAL A 1 123 ? 0.177 -1.435 -1.819 1.00 98.31 123 VAL A N 1
ATOM 940 C CA . VAL A 1 123 ? -1.225 -1.871 -1.783 1.00 98.31 123 VAL A CA 1
ATOM 941 C C . VAL A 1 123 ? -2.164 -0.677 -1.692 1.00 98.31 123 VAL A C 1
ATOM 943 O O . VAL A 1 123 ? -3.004 -0.502 -2.574 1.00 98.31 123 VAL A O 1
ATOM 946 N N . ARG A 1 124 ? -1.991 0.194 -0.692 1.00 96.38 124 ARG A N 1
ATOM 947 C CA . ARG A 1 124 ? -2.865 1.360 -0.505 1.00 96.38 124 ARG A CA 1
ATOM 948 C C . ARG A 1 124 ? -2.874 2.272 -1.732 1.00 96.38 124 ARG A C 1
ATOM 950 O O . ARG A 1 124 ? -3.943 2.685 -2.180 1.00 96.38 124 ARG A O 1
ATOM 957 N N . THR A 1 125 ? -1.707 2.556 -2.306 1.00 97.56 125 THR A N 1
ATOM 958 C CA . THR A 1 125 ? -1.592 3.398 -3.502 1.00 97.56 125 THR A CA 1
ATOM 959 C C . THR A 1 125 ? -2.226 2.736 -4.724 1.00 97.56 125 THR A C 1
ATOM 961 O O . THR A 1 125 ? -3.005 3.375 -5.432 1.00 97.56 125 THR A O 1
ATOM 964 N N . GLY A 1 126 ? -1.963 1.447 -4.950 1.00 97.31 126 GLY A N 1
ATOM 965 C CA . GLY A 1 126 ? -2.584 0.688 -6.031 1.00 97.31 126 GLY A CA 1
ATOM 966 C C . GLY A 1 126 ? -4.111 0.726 -5.944 1.00 97.31 126 GLY A C 1
ATOM 967 O O . GLY A 1 126 ? -4.786 1.102 -6.903 1.00 97.31 126 GLY A O 1
ATOM 968 N N . ARG A 1 127 ? -4.676 0.466 -4.758 1.00 93.94 127 ARG A N 1
ATOM 969 C CA . ARG A 1 127 ? -6.126 0.562 -4.521 1.00 93.94 127 ARG A CA 1
ATOM 970 C C . ARG A 1 127 ? -6.671 1.964 -4.782 1.00 93.94 127 ARG A C 1
ATOM 972 O O . ARG A 1 127 ? -7.659 2.086 -5.506 1.00 93.94 127 ARG A O 1
ATOM 979 N N . LYS A 1 128 ? -6.005 3.008 -4.272 1.00 94.62 128 LYS A N 1
ATOM 980 C CA . LYS A 1 128 ? -6.395 4.419 -4.453 1.00 94.62 128 LYS A CA 1
ATOM 981 C C . LYS A 1 128 ? -6.549 4.799 -5.929 1.00 94.62 128 LYS A C 1
ATOM 983 O O . LYS A 1 128 ? -7.507 5.483 -6.289 1.00 94.62 128 LYS A O 1
ATOM 988 N N . PHE A 1 129 ? -5.631 4.352 -6.783 1.00 95.44 129 PHE A N 1
ATOM 989 C CA . PHE A 1 129 ? -5.626 4.712 -8.206 1.00 95.44 129 PHE A CA 1
ATOM 990 C C . PHE A 1 129 ? -6.237 3.647 -9.124 1.00 95.44 129 PHE A C 1
ATOM 992 O O . PHE A 1 129 ? -6.435 3.906 -10.307 1.00 95.44 129 PHE A O 1
ATOM 999 N N . GLY A 1 130 ? -6.599 2.477 -8.594 1.00 95.06 130 GLY A N 1
ATOM 1000 C CA . GLY A 1 130 ? -7.083 1.357 -9.398 1.00 95.06 130 GLY A CA 1
ATOM 1001 C C . GLY A 1 130 ? -5.978 0.691 -10.221 1.00 95.06 130 GLY A C 1
ATOM 1002 O O . GLY A 1 130 ? -6.252 0.212 -11.314 1.00 95.06 130 GLY A O 1
ATOM 1003 N N . VAL A 1 131 ? -4.751 0.666 -9.708 1.00 96.81 131 VAL A N 1
ATOM 1004 C CA . VAL A 1 131 ? -3.594 -0.017 -10.300 1.00 96.81 131 VAL A CA 1
ATOM 1005 C C . VAL A 1 131 ? -3.270 -1.245 -9.453 1.00 96.81 131 VAL A C 1
ATOM 1007 O O . VAL A 1 131 ? -3.317 -1.184 -8.225 1.00 96.81 131 VAL A O 1
ATOM 1010 N N . ASP A 1 132 ? -2.955 -2.372 -10.082 1.00 97.38 132 ASP A N 1
ATOM 1011 C CA . ASP A 1 132 ? -2.518 -3.566 -9.367 1.00 97.38 132 ASP A CA 1
ATOM 1012 C C . ASP A 1 132 ? -1.210 -3.267 -8.603 1.00 97.38 132 ASP A C 1
ATOM 1014 O O . ASP A 1 132 ? -0.213 -2.860 -9.212 1.00 97.38 132 ASP A O 1
ATOM 1018 N N . PRO A 1 133 ? -1.171 -3.447 -7.270 1.00 98.06 133 PRO A N 1
ATOM 1019 C CA . PRO A 1 133 ? 0.035 -3.184 -6.494 1.00 98.06 133 PRO A CA 1
ATOM 1020 C C . PRO A 1 133 ? 1.217 -4.077 -6.887 1.00 98.06 133 PRO A C 1
ATOM 1022 O O . PRO A 1 133 ? 2.357 -3.622 -6.823 1.00 98.06 133 PRO A O 1
ATOM 1025 N N . LEU A 1 134 ? 0.977 -5.312 -7.337 1.00 98.31 134 LEU A N 1
ATOM 1026 C CA . LEU A 1 134 ? 2.044 -6.195 -7.809 1.00 98.31 134 LEU A CA 1
ATOM 1027 C C . LEU A 1 134 ? 2.675 -5.645 -9.094 1.00 98.31 134 LEU A C 1
ATOM 1029 O O . LEU A 1 134 ? 3.888 -5.732 -9.278 1.00 98.31 134 LEU A O 1
ATOM 1033 N N . PHE A 1 135 ? 1.870 -5.023 -9.957 1.00 98.44 135 PHE A N 1
ATOM 1034 C CA . PHE A 1 135 ? 2.354 -4.389 -11.180 1.00 98.44 135 PHE A CA 1
ATOM 1035 C C . PHE A 1 135 ? 3.238 -3.174 -10.878 1.00 98.44 135 PHE A C 1
ATOM 1037 O O . PHE A 1 135 ? 4.311 -3.042 -11.465 1.00 98.44 135 PHE A O 1
ATOM 1044 N N . LEU A 1 136 ? 2.864 -2.339 -9.900 1.00 98.44 136 LEU A N 1
ATOM 1045 C CA . LEU A 1 136 ? 3.716 -1.232 -9.446 1.00 98.44 136 LEU A CA 1
ATOM 1046 C C . LEU A 1 136 ? 5.084 -1.730 -8.953 1.00 98.44 136 LEU A C 1
ATOM 1048 O O . LEU A 1 136 ? 6.117 -1.170 -9.321 1.00 98.44 136 LEU A O 1
ATOM 1052 N N . VAL A 1 137 ? 5.111 -2.802 -8.157 1.00 98.38 137 VAL A N 1
ATOM 1053 C CA . VAL A 1 137 ? 6.369 -3.394 -7.671 1.00 98.38 137 VAL A CA 1
ATOM 1054 C C . VAL A 1 137 ? 7.180 -3.978 -8.829 1.00 98.38 1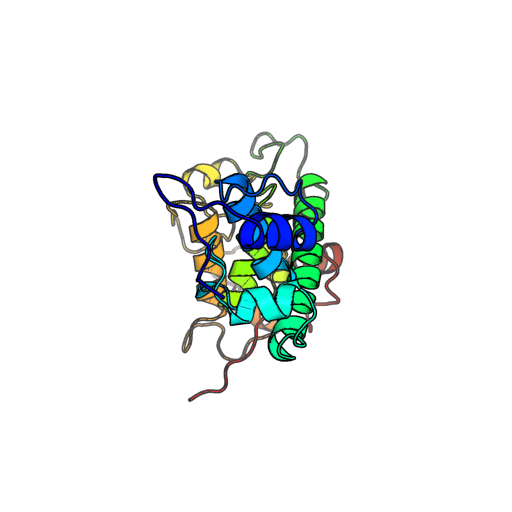37 VAL A C 1
ATOM 1056 O O . VAL A 1 137 ? 8.397 -3.794 -8.874 1.00 98.38 137 VAL A O 1
ATOM 1059 N N . ALA A 1 138 ? 6.534 -4.633 -9.796 1.00 98.25 138 ALA A N 1
ATOM 1060 C CA . ALA A 1 138 ? 7.200 -5.185 -10.972 1.00 98.25 138 ALA A CA 1
ATOM 1061 C C . ALA A 1 138 ? 7.874 -4.096 -11.829 1.00 98.25 138 ALA A C 1
ATOM 1063 O O . ALA A 1 138 ? 9.033 -4.269 -12.215 1.00 98.25 138 ALA A O 1
ATOM 1064 N N . ILE A 1 139 ? 7.206 -2.954 -12.052 1.00 97.69 139 ILE A N 1
ATOM 1065 C CA . ILE A 1 139 ? 7.808 -1.796 -12.734 1.00 97.69 139 ILE A CA 1
ATOM 1066 C C . ILE A 1 139 ? 9.001 -1.274 -11.928 1.00 97.69 139 ILE A C 1
ATOM 1068 O O . ILE A 1 139 ? 10.107 -1.216 -12.454 1.00 97.69 139 ILE A O 1
ATOM 1072 N N . ALA A 1 140 ? 8.829 -0.965 -10.638 1.00 97.44 140 ALA A N 1
ATOM 1073 C CA . ALA A 1 140 ? 9.918 -0.452 -9.795 1.00 97.44 140 ALA A CA 1
ATOM 1074 C C . ALA A 1 140 ? 11.133 -1.404 -9.742 1.00 97.44 140 ALA A C 1
ATOM 1076 O O . ALA A 1 140 ? 12.290 -0.977 -9.663 1.00 97.44 140 ALA A O 1
ATOM 1077 N N . THR A 1 141 ? 10.884 -2.713 -9.814 1.00 97.12 141 THR A N 1
ATOM 1078 C CA . THR A 1 141 ? 11.933 -3.735 -9.899 1.00 97.12 141 THR A CA 1
ATOM 1079 C C . THR A 1 141 ? 12.665 -3.675 -11.236 1.00 97.12 141 THR A C 1
ATOM 1081 O O . THR A 1 141 ? 13.898 -3.728 -11.261 1.00 97.12 141 THR A O 1
ATOM 1084 N N . HIS A 1 142 ? 11.941 -3.543 -12.348 1.00 95.25 142 HIS A N 1
ATOM 1085 C CA . HIS A 1 142 ? 12.542 -3.431 -13.674 1.00 95.25 142 HIS A CA 1
ATOM 1086 C C . HIS A 1 142 ? 13.357 -2.142 -13.846 1.00 95.25 142 HIS A C 1
ATOM 1088 O O . HIS A 1 142 ? 14.504 -2.222 -14.280 1.00 95.25 142 HIS A O 1
ATOM 1094 N N . GLU A 1 143 ? 12.797 -1.005 -13.442 1.00 93.00 143 GLU A N 1
ATOM 1095 C CA . GLU A 1 143 ? 13.348 0.329 -13.696 1.00 93.00 143 GLU A CA 1
ATOM 1096 C C . GLU A 1 143 ? 14.637 0.588 -12.911 1.00 93.00 143 GLU A C 1
ATOM 1098 O O . GLU A 1 143 ? 15.679 0.881 -13.486 1.00 93.00 143 GLU A O 1
ATOM 1103 N N . ASN A 1 144 ? 14.598 0.451 -11.582 1.00 92.50 144 ASN A N 1
ATOM 1104 C CA . ASN A 1 144 ? 15.748 0.785 -10.731 1.00 92.50 144 ASN A CA 1
ATOM 1105 C C . ASN A 1 144 ? 15.966 -0.221 -9.606 1.00 92.50 144 ASN A C 1
ATOM 1107 O O . ASN A 1 144 ? 16.498 0.132 -8.547 1.00 92.50 144 ASN A O 1
ATOM 1111 N N . ARG A 1 145 ? 15.543 -1.476 -9.822 1.00 94.19 145 ARG A N 1
ATOM 1112 C CA . ARG A 1 145 ? 15.755 -2.582 -8.876 1.00 94.19 145 ARG A CA 1
ATOM 1113 C C . ARG A 1 145 ? 15.306 -2.171 -7.474 1.00 94.19 145 ARG A C 1
ATOM 1115 O O . ARG A 1 145 ? 16.086 -2.203 -6.523 1.00 94.19 145 ARG A O 1
ATOM 1122 N N . LEU A 1 146 ? 14.069 -1.677 -7.388 1.00 96.56 146 LEU A N 1
ATOM 1123 C CA . LEU A 1 146 ? 13.441 -1.235 -6.143 1.00 96.56 146 LEU A CA 1
ATOM 1124 C C . LEU A 1 146 ? 14.285 -0.193 -5.390 1.00 96.56 146 LEU A C 1
ATOM 1126 O O . LEU A 1 146 ? 14.418 -0.247 -4.173 1.00 96.56 146 LEU A O 1
ATOM 1130 N N . GLY A 1 147 ? 14.883 0.758 -6.109 1.00 94.88 147 GLY A N 1
ATOM 1131 C CA . GLY A 1 147 ? 15.613 1.877 -5.508 1.00 94.88 147 GLY A CA 1
ATOM 1132 C C . GLY A 1 147 ? 17.053 1.561 -5.093 1.00 94.88 147 GLY A C 1
ATOM 1133 O O . GLY A 1 147 ? 17.699 2.387 -4.451 1.00 94.88 147 GLY A O 1
ATOM 1134 N N . THR A 1 148 ? 17.580 0.379 -5.423 1.00 95.25 148 THR A N 1
ATOM 1135 C CA . THR A 1 148 ? 18.948 0.000 -5.024 1.00 95.25 148 THR A CA 1
ATOM 1136 C C . THR A 1 148 ? 20.024 0.721 -5.823 1.00 95.25 148 THR A C 1
ATOM 1138 O O . THR A 1 148 ? 21.141 0.849 -5.329 1.00 95.25 148 THR A O 1
ATOM 1141 N N . PHE A 1 149 ? 19.723 1.227 -7.021 1.00 92.38 149 PHE A N 1
ATOM 1142 C CA . PHE A 1 149 ? 20.700 1.987 -7.794 1.00 92.38 149 PHE A CA 1
ATOM 1143 C C . PHE A 1 149 ? 21.044 3.308 -7.087 1.00 92.38 149 PHE A C 1
ATOM 1145 O O . PHE A 1 149 ? 20.219 4.219 -6.987 1.00 92.38 149 PHE A O 1
ATOM 1152 N N . LYS A 1 150 ? 22.279 3.424 -6.583 1.00 92.12 150 LYS A N 1
ATOM 1153 C CA . LYS A 1 150 ? 22.684 4.506 -5.667 1.00 92.12 150 LYS A CA 1
ATOM 1154 C C . LYS A 1 150 ? 22.509 5.902 -6.275 1.00 92.12 150 LYS A C 1
ATOM 1156 O O . LYS A 1 150 ? 22.136 6.833 -5.567 1.00 92.12 150 LYS A O 1
ATOM 1161 N N . ALA A 1 151 ? 22.686 6.047 -7.591 1.00 88.12 151 ALA A N 1
ATOM 1162 C CA . ALA A 1 151 ? 22.582 7.337 -8.279 1.00 88.12 151 ALA A CA 1
ATOM 1163 C C . ALA A 1 151 ? 21.162 7.942 -8.295 1.00 88.12 151 ALA A C 1
ATOM 1165 O O . ALA A 1 151 ? 21.015 9.139 -8.551 1.00 88.12 151 ALA A O 1
ATOM 1166 N N . ILE A 1 152 ? 20.117 7.147 -8.021 1.00 86.56 152 ILE A N 1
ATOM 1167 C CA . ILE A 1 152 ? 18.725 7.629 -7.971 1.00 86.56 152 ILE A CA 1
ATOM 1168 C C . ILE A 1 152 ? 18.151 7.698 -6.554 1.00 86.56 152 ILE A C 1
ATOM 1170 O O . ILE A 1 152 ? 17.032 8.184 -6.386 1.00 86.56 152 ILE A O 1
ATOM 1174 N N . GLN A 1 153 ? 18.903 7.275 -5.530 1.00 91.25 153 GLN A N 1
ATOM 1175 C CA . GLN A 1 153 ? 18.411 7.249 -4.147 1.00 91.25 153 GLN A CA 1
ATOM 1176 C C . GLN A 1 153 ? 18.088 8.646 -3.626 1.00 91.25 153 GLN A C 1
ATOM 1178 O O . GLN A 1 153 ? 16.984 8.865 -3.143 1.00 91.25 153 GLN A O 1
ATOM 1183 N N . ALA A 1 154 ? 18.978 9.619 -3.844 1.00 91.88 154 ALA A N 1
ATOM 1184 C CA . ALA A 1 154 ? 18.740 11.016 -3.465 1.00 91.88 154 ALA A CA 1
ATOM 1185 C C . ALA A 1 154 ? 17.558 11.670 -4.213 1.00 91.88 154 ALA A C 1
ATOM 1187 O O . ALA A 1 154 ? 17.075 12.723 -3.810 1.00 91.88 154 ALA A O 1
ATOM 1188 N N . LYS A 1 155 ? 17.099 11.064 -5.317 1.00 93.69 155 LYS A N 1
ATOM 1189 C CA . LYS A 1 155 ? 15.957 11.544 -6.106 1.00 93.69 155 LYS A CA 1
ATOM 1190 C C . LYS A 1 155 ? 14.650 10.856 -5.728 1.00 93.69 155 LYS A C 1
ATOM 1192 O O . LYS A 1 155 ? 13.598 11.306 -6.171 1.00 93.69 155 LYS A O 1
ATOM 1197 N N . HIS A 1 156 ? 14.706 9.748 -4.993 1.00 95.88 156 HIS A N 1
ATOM 1198 C CA . HIS A 1 156 ? 13.561 8.883 -4.727 1.00 95.88 156 HIS A CA 1
ATOM 1199 C C . HIS A 1 156 ? 12.767 8.516 -5.995 1.00 95.88 156 HIS A C 1
ATOM 1201 O O . HIS A 1 156 ? 11.545 8.528 -5.972 1.00 95.88 156 HIS A O 1
ATOM 1207 N N . ASN A 1 157 ? 13.426 8.237 -7.128 1.00 94.69 157 ASN A N 1
ATOM 1208 C CA . ASN A 1 157 ? 12.742 7.975 -8.406 1.00 94.69 157 ASN A CA 1
ATOM 1209 C C . ASN A 1 157 ? 12.960 6.536 -8.891 1.00 94.69 157 ASN A C 1
ATOM 1211 O O . ASN A 1 157 ? 13.713 6.290 -9.828 1.00 94.69 157 ASN A O 1
ATOM 1215 N N . THR A 1 158 ? 12.309 5.573 -8.235 1.00 94.50 158 THR A N 1
ATOM 1216 C CA . THR A 1 158 ? 12.463 4.144 -8.549 1.00 94.50 158 THR A CA 1
ATOM 1217 C C . THR A 1 158 ? 11.808 3.755 -9.877 1.00 94.50 158 THR A C 1
ATOM 1219 O O . THR A 1 158 ? 12.266 2.829 -10.536 1.00 94.50 158 THR A O 1
ATOM 1222 N N . PHE A 1 159 ? 10.788 4.499 -10.312 1.00 94.88 159 PHE A N 1
ATOM 1223 C CA . PHE A 1 159 ? 10.044 4.245 -11.553 1.00 94.88 159 PHE A CA 1
ATOM 1224 C C . PHE A 1 159 ? 10.637 4.926 -12.797 1.00 94.88 159 PHE A C 1
ATOM 1226 O O . PHE A 1 159 ? 10.027 4.856 -13.856 1.00 94.88 159 PHE A O 1
ATOM 1233 N N . GLY A 1 160 ? 11.758 5.648 -12.685 1.00 90.00 160 GLY A N 1
ATOM 1234 C CA . GLY A 1 160 ? 12.364 6.320 -13.843 1.00 90.00 160 GLY A CA 1
ATOM 1235 C C . GLY A 1 160 ? 11.479 7.406 -14.475 1.00 90.00 160 GLY A C 1
ATOM 1236 O O . GLY A 1 160 ? 11.609 7.716 -15.656 1.00 90.00 160 GLY A O 1
ATOM 1237 N N . LEU A 1 161 ? 10.555 7.998 -13.708 1.00 90.56 161 LEU A N 1
ATOM 1238 C CA . LEU A 1 161 ? 9.572 8.940 -14.244 1.00 90.56 161 LEU A CA 1
ATOM 1239 C C . LEU A 1 161 ? 10.222 10.264 -14.645 1.00 90.56 161 LEU A C 1
ATOM 1241 O O . LEU A 1 161 ? 10.482 11.110 -13.788 1.00 90.56 161 LEU A O 1
ATOM 1245 N N . GLY A 1 162 ? 10.379 10.471 -15.951 1.00 83.06 162 GLY A N 1
ATOM 1246 C CA . GLY A 1 162 ? 10.870 11.711 -16.546 1.00 83.06 162 GLY A CA 1
ATOM 1247 C C . GLY A 1 162 ? 12.371 11.963 -16.312 1.00 83.06 162 GLY A C 1
ATOM 1248 O O . GLY A 1 162 ? 12.919 11.580 -15.274 1.00 83.06 162 GLY A O 1
ATOM 1249 N N . PRO A 1 163 ? 13.062 12.650 -17.239 1.00 77.56 163 PRO A N 1
ATOM 1250 C CA . PRO A 1 163 ? 14.487 12.932 -17.090 1.00 77.56 163 PRO A CA 1
ATOM 1251 C C . PRO A 1 163 ? 14.782 13.747 -15.825 1.00 77.56 163 PRO A C 1
ATOM 1253 O O . PRO A 1 163 ? 14.218 14.818 -15.616 1.00 77.56 163 PRO A O 1
ATOM 1256 N N . GLY A 1 164 ? 15.676 13.242 -14.970 1.00 73.94 164 GLY A N 1
ATOM 1257 C CA . GLY A 1 164 ? 16.218 13.990 -13.830 1.00 73.94 164 GLY A CA 1
ATOM 1258 C C . GLY A 1 164 ? 15.239 14.308 -12.694 1.00 73.94 164 GLY A C 1
ATOM 1259 O O . GLY A 1 164 ? 15.627 15.017 -11.769 1.00 73.94 164 GLY A O 1
ATOM 1260 N N . ARG A 1 165 ? 14.008 13.787 -12.729 1.00 90.75 165 ARG A N 1
ATOM 1261 C CA . ARG A 1 165 ? 12.960 14.123 -11.758 1.00 90.75 165 ARG A CA 1
ATOM 1262 C C . ARG A 1 165 ? 13.269 13.572 -10.363 1.00 90.75 165 ARG A C 1
ATOM 1264 O O . ARG A 1 165 ? 13.678 12.414 -10.242 1.00 90.75 165 ARG A O 1
ATOM 1271 N N . SER A 1 166 ? 13.008 14.387 -9.341 1.00 95.25 166 SER A N 1
ATOM 1272 C CA . SER A 1 166 ? 13.142 14.035 -7.923 1.00 95.25 166 SER A CA 1
ATOM 1273 C C . SER A 1 166 ? 11.802 14.126 -7.200 1.00 95.25 166 SER A C 1
ATOM 1275 O O . SER A 1 166 ? 10.952 14.943 -7.555 1.00 95.25 166 SER A O 1
ATOM 1277 N N . TYR A 1 167 ? 11.639 13.309 -6.165 1.00 96.69 167 TYR A N 1
ATOM 1278 C CA . TYR A 1 167 ? 10.457 13.242 -5.317 1.00 96.69 167 TYR A CA 1
ATOM 1279 C C . TYR A 1 167 ? 10.841 13.463 -3.848 1.00 96.69 167 TYR A C 1
ATOM 1281 O O . TYR A 1 167 ? 11.937 13.074 -3.435 1.00 96.69 167 TYR A O 1
ATOM 1289 N N . PRO A 1 168 ? 9.951 14.065 -3.039 1.00 97.12 168 PRO A N 1
ATOM 1290 C CA . PRO A 1 168 ? 10.234 14.325 -1.627 1.00 97.12 168 PRO A CA 1
ATOM 1291 C C . PRO A 1 168 ? 10.385 13.037 -0.805 1.00 97.12 168 PRO A C 1
ATOM 1293 O O . PRO A 1 168 ? 11.060 13.049 0.218 1.00 97.12 168 PRO A O 1
ATOM 1296 N N . SER A 1 169 ? 9.799 11.926 -1.259 1.00 97.62 169 SER A N 1
ATOM 1297 C CA . SER A 1 169 ? 9.945 10.606 -0.645 1.00 97.62 169 SER A CA 1
ATOM 1298 C C . SER A 1 169 ? 9.680 9.485 -1.656 1.00 97.62 169 SER A C 1
ATOM 1300 O O . SER A 1 169 ? 9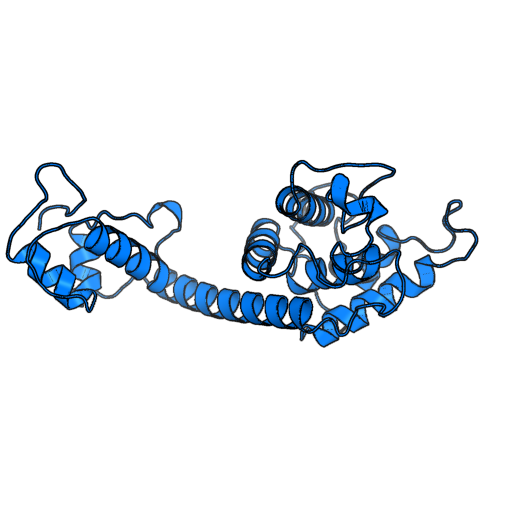.179 9.729 -2.761 1.00 97.62 169 SER A O 1
ATOM 1302 N N . TRP A 1 170 ? 9.981 8.243 -1.273 1.00 97.56 170 TRP A N 1
ATOM 1303 C CA . TRP A 1 170 ? 9.647 7.060 -2.069 1.00 97.56 170 TRP A CA 1
ATOM 1304 C C . TRP A 1 170 ? 8.134 6.873 -2.224 1.00 97.56 170 TRP A C 1
ATOM 1306 O O . TRP A 1 170 ? 7.666 6.531 -3.308 1.00 97.56 170 TRP A O 1
ATOM 1316 N N . GLU A 1 171 ? 7.353 7.154 -1.179 1.00 98.25 171 GLU A N 1
ATOM 1317 C CA . GLU A 1 171 ? 5.888 7.112 -1.211 1.00 98.25 171 GLU A CA 1
ATOM 1318 C C . GLU A 1 171 ? 5.335 8.085 -2.253 1.00 98.25 171 GLU A C 1
ATOM 1320 O O . GLU A 1 171 ? 4.457 7.713 -3.031 1.00 98.25 171 GLU A O 1
ATOM 1325 N N . ALA A 1 172 ? 5.891 9.299 -2.325 1.00 98.06 172 ALA A N 1
ATOM 1326 C CA . ALA A 1 172 ? 5.485 10.294 -3.312 1.00 98.06 172 ALA A CA 1
ATOM 1327 C C . ALA A 1 172 ? 5.774 9.831 -4.751 1.00 98.06 172 ALA A C 1
ATOM 1329 O O . ALA A 1 172 ? 4.995 10.106 -5.665 1.00 98.06 172 ALA A O 1
ATOM 1330 N N . ASN A 1 173 ? 6.866 9.095 -4.968 1.00 97.81 173 ASN A N 1
ATOM 1331 C CA . ASN A 1 173 ? 7.182 8.509 -6.268 1.00 97.81 173 ASN A CA 1
ATOM 1332 C C . ASN A 1 173 ? 6.268 7.328 -6.630 1.00 97.81 173 ASN A C 1
ATOM 1334 O O . ASN A 1 173 ? 5.818 7.250 -7.773 1.00 97.81 173 ASN A O 1
ATOM 1338 N N . ILE A 1 174 ? 5.931 6.463 -5.665 1.00 98.50 174 ILE A N 1
ATOM 1339 C CA . ILE A 1 174 ? 4.948 5.377 -5.838 1.00 98.50 174 ILE A CA 1
ATOM 1340 C C . ILE A 1 174 ? 3.570 5.952 -6.193 1.00 98.50 174 ILE A C 1
ATOM 1342 O O . ILE A 1 174 ? 2.923 5.484 -7.131 1.00 98.50 174 ILE A O 1
ATOM 1346 N N . GLU A 1 175 ? 3.138 7.002 -5.494 1.00 98.00 175 GLU A N 1
ATOM 1347 C CA . GLU A 1 175 ? 1.896 7.716 -5.796 1.00 98.00 175 GLU A CA 1
ATOM 1348 C C . GLU A 1 175 ? 1.926 8.368 -7.181 1.00 98.00 175 GLU A C 1
ATOM 1350 O O . GLU A 1 175 ? 0.979 8.210 -7.953 1.00 98.00 175 GLU A O 1
ATOM 1355 N N . ALA A 1 176 ? 3.023 9.034 -7.545 1.00 97.56 176 ALA A N 1
ATOM 1356 C CA . ALA A 1 176 ? 3.161 9.644 -8.862 1.00 97.56 176 ALA A CA 1
ATOM 1357 C C . ALA A 1 176 ? 3.113 8.614 -10.001 1.00 97.56 176 ALA A C 1
ATOM 1359 O O . ALA A 1 176 ? 2.504 8.888 -11.036 1.00 97.56 176 ALA A O 1
ATOM 1360 N N . ALA A 1 177 ? 3.711 7.433 -9.821 1.00 97.38 177 ALA A N 1
ATOM 1361 C CA . ALA A 1 177 ? 3.658 6.351 -10.802 1.00 97.38 177 ALA A CA 1
ATOM 1362 C C . ALA A 1 177 ? 2.237 5.812 -10.983 1.00 97.38 177 ALA A C 1
ATOM 1364 O O . ALA A 1 177 ? 1.753 5.707 -12.113 1.00 97.38 177 ALA A O 1
ATOM 1365 N N . ALA A 1 178 ? 1.538 5.540 -9.881 1.00 97.75 178 ALA A N 1
ATOM 1366 C CA . ALA A 1 178 ? 0.161 5.068 -9.928 1.00 97.75 178 ALA A CA 1
ATOM 1367 C C . ALA A 1 178 ? -0.787 6.112 -10.541 1.00 97.75 178 ALA A C 1
ATOM 1369 O O . ALA A 1 178 ? -1.615 5.772 -11.386 1.00 97.75 178 ALA A O 1
ATOM 1370 N N . LEU A 1 179 ? -0.623 7.393 -10.192 1.00 95.62 179 LEU A N 1
ATOM 1371 C CA . LEU A 1 179 ? -1.373 8.485 -10.807 1.00 95.62 179 LEU A CA 1
ATOM 1372 C C . LEU A 1 179 ? -1.074 8.600 -12.305 1.00 95.62 179 LEU A C 1
ATOM 1374 O O . LEU A 1 179 ? -2.004 8.784 -13.080 1.00 95.62 179 LEU A O 1
ATOM 1378 N N . ASN A 1 180 ? 0.189 8.480 -12.727 1.00 95.44 180 ASN A N 1
ATOM 1379 C CA . ASN A 1 180 ? 0.563 8.535 -14.141 1.00 95.44 180 ASN A CA 1
ATOM 1380 C C . ASN A 1 180 ? -0.173 7.461 -14.959 1.00 95.44 180 ASN A C 1
ATOM 1382 O O . ASN A 1 180 ? -0.737 7.774 -16.005 1.00 95.44 180 ASN A O 1
ATOM 1386 N N . LEU A 1 181 ? -0.229 6.229 -14.439 1.00 95.88 181 LEU A N 1
ATOM 1387 C CA . LEU A 1 181 ? -0.939 5.098 -15.050 1.00 95.88 181 LEU A CA 1
ATOM 1388 C C . LEU A 1 181 ? -2.463 5.282 -15.058 1.00 95.88 181 LEU A C 1
ATOM 1390 O O . LEU A 1 181 ? -3.128 4.894 -16.013 1.00 95.88 181 LEU A O 1
ATOM 1394 N N . ALA A 1 182 ? -3.025 5.878 -14.006 1.00 94.44 182 ALA A N 1
ATOM 1395 C CA . ALA A 1 182 ? -4.472 6.001 -13.829 1.00 94.44 182 ALA A CA 1
ATOM 1396 C C . ALA A 1 182 ? -5.062 7.343 -14.298 1.00 94.44 182 ALA A C 1
ATOM 1398 O O . ALA A 1 182 ? -6.274 7.553 -14.182 1.00 94.44 182 ALA A O 1
ATOM 1399 N N . ARG A 1 183 ? -4.230 8.281 -14.776 1.00 93.44 183 ARG A N 1
ATOM 1400 C CA . ARG A 1 183 ? -4.643 9.661 -15.065 1.00 93.44 183 ARG A CA 1
ATOM 1401 C C . ARG A 1 183 ? -5.754 9.690 -16.124 1.00 93.44 183 ARG A C 1
ATOM 1403 O O . ARG A 1 183 ? -5.514 9.272 -17.260 1.00 93.44 183 ARG A O 1
ATOM 1410 N N . PRO A 1 184 ? -6.936 10.257 -15.814 1.00 88.56 184 PRO A N 1
ATOM 1411 C CA . PRO A 1 184 ? -7.954 10.517 -16.826 1.00 88.56 184 PRO A CA 1
ATOM 1412 C C . PRO A 1 184 ? -7.392 11.422 -17.929 1.00 88.56 184 PRO A C 1
ATOM 1414 O O . PRO A 1 184 ? -6.764 12.438 -17.632 1.00 88.56 184 PRO A O 1
ATOM 1417 N N . GLY A 1 185 ? -7.572 11.034 -19.193 1.00 88.44 185 GLY A N 1
ATOM 1418 C CA . GLY A 1 185 ? -7.005 11.757 -20.340 1.00 88.44 185 GLY A CA 1
ATOM 1419 C C . GLY A 1 185 ? -5.477 11.663 -20.476 1.00 88.44 185 GLY A C 1
ATOM 1420 O O . GLY A 1 185 ? -4.898 12.391 -21.274 1.00 88.44 185 GLY A O 1
ATOM 1421 N N . GLY A 1 186 ? -4.809 10.810 -19.690 1.00 91.12 186 GLY A N 1
ATOM 1422 C CA . GLY A 1 186 ? -3.369 10.572 -19.789 1.00 91.12 186 GLY A CA 1
ATOM 1423 C C . GLY A 1 186 ? -2.977 9.600 -20.907 1.00 91.12 186 GLY A C 1
ATOM 1424 O O . GLY A 1 186 ? -3.811 9.091 -21.654 1.00 91.12 186 GLY A O 1
ATOM 1425 N N . PHE A 1 187 ? -1.685 9.282 -20.977 1.00 91.94 187 PHE A N 1
ATOM 1426 C CA . PHE A 1 187 ? -1.116 8.395 -22.004 1.00 91.94 187 PHE A CA 1
ATOM 1427 C C . PHE A 1 187 ? -1.615 6.941 -21.927 1.00 91.94 187 PHE A C 1
ATOM 1429 O O . PHE A 1 187 ? -1.564 6.215 -22.918 1.00 91.94 187 PHE A O 1
ATOM 1436 N N . TYR A 1 188 ? -2.104 6.518 -20.757 1.00 93.12 188 TYR A N 1
ATOM 1437 C CA . TYR A 1 188 ? -2.502 5.135 -20.475 1.00 93.12 188 TYR A CA 1
ATOM 1438 C C . TYR A 1 188 ? -4.014 4.886 -20.574 1.00 93.12 188 TYR A C 1
ATOM 1440 O O . TYR A 1 188 ? -4.507 3.821 -20.209 1.00 93.12 188 TYR A O 1
ATOM 1448 N N . VAL A 1 189 ? -4.776 5.852 -21.093 1.00 89.94 189 VAL A N 1
ATOM 1449 C CA . VAL A 1 189 ? -6.218 5.689 -21.314 1.00 89.94 189 VAL A CA 1
ATOM 1450 C C . VAL A 1 189 ? -6.479 4.468 -22.207 1.00 89.94 189 VAL A C 1
ATOM 1452 O O . VAL A 1 189 ? -5.845 4.300 -23.246 1.00 89.94 189 VAL A O 1
ATOM 1455 N N . ARG A 1 190 ? -7.426 3.611 -21.789 1.00 87.75 190 ARG A N 1
ATOM 1456 C CA . ARG A 1 190 ? -7.800 2.337 -22.448 1.00 87.75 190 ARG A CA 1
ATOM 1457 C C . ARG A 1 190 ? -6.684 1.280 -22.510 1.00 87.75 190 ARG A C 1
ATOM 1459 O O . ARG A 1 190 ? -6.843 0.284 -23.208 1.00 87.75 190 ARG A O 1
ATOM 1466 N N . LYS A 1 191 ? -5.588 1.457 -21.769 1.00 93.25 191 LYS A N 1
ATOM 1467 C CA . LYS A 1 191 ? -4.522 0.458 -21.616 1.00 93.25 191 LYS A CA 1
ATOM 1468 C C . LYS A 1 191 ? -4.623 -0.148 -20.225 1.00 93.25 191 LYS A C 1
ATOM 1470 O O . LYS A 1 191 ? -4.528 0.560 -19.229 1.00 93.25 191 LYS A O 1
ATOM 1475 N N . ASN A 1 192 ? -4.859 -1.450 -20.160 1.00 94.00 192 ASN A N 1
ATOM 1476 C CA . ASN A 1 192 ? -5.048 -2.164 -18.898 1.00 94.00 192 ASN A CA 1
ATOM 1477 C C . ASN A 1 192 ? -4.164 -3.392 -18.741 1.00 94.00 192 ASN A C 1
ATOM 1479 O O . ASN A 1 192 ? -4.158 -3.963 -17.662 1.00 94.00 192 ASN A O 1
ATOM 1483 N N . THR A 1 193 ? -3.417 -3.776 -19.770 1.00 95.62 193 THR A N 1
ATOM 1484 C CA . THR A 1 193 ? -2.510 -4.928 -19.729 1.00 95.62 193 THR A CA 1
ATOM 1485 C C . THR A 1 193 ? -1.057 -4.482 -19.677 1.00 95.62 193 THR A C 1
ATOM 1487 O O . THR A 1 193 ? -0.723 -3.417 -20.209 1.00 95.62 193 THR A O 1
ATOM 1490 N N . ILE A 1 194 ? -0.174 -5.307 -19.104 1.00 95.56 194 ILE A N 1
ATOM 1491 C CA . ILE A 1 194 ? 1.275 -5.038 -19.065 1.00 95.56 194 ILE A CA 1
ATOM 1492 C C . ILE A 1 194 ? 1.790 -4.764 -20.479 1.00 95.56 194 ILE A C 1
ATOM 1494 O O . ILE A 1 194 ? 2.511 -3.792 -20.696 1.00 95.56 194 ILE A O 1
ATOM 1498 N N . ARG A 1 195 ? 1.348 -5.557 -21.462 1.00 92.56 195 ARG A N 1
ATOM 1499 C CA . ARG A 1 195 ? 1.719 -5.383 -22.870 1.00 92.56 195 ARG A CA 1
ATOM 1500 C C . ARG A 1 195 ? 1.297 -4.024 -23.434 1.00 92.56 195 ARG A C 1
ATOM 1502 O O . ARG A 1 195 ? 2.116 -3.308 -24.005 1.00 92.56 195 ARG A O 1
ATOM 1509 N N . SER A 1 196 ? 0.023 -3.653 -23.284 1.00 94.00 196 SER A N 1
ATOM 1510 C CA . SER A 1 196 ? -0.504 -2.397 -23.846 1.00 94.00 196 SER A CA 1
ATOM 1511 C C . SER A 1 196 ? 0.082 -1.150 -23.178 1.00 94.00 196 SER A C 1
ATOM 1513 O O . SER A 1 196 ? 0.249 -0.126 -23.847 1.00 94.00 196 SER A O 1
ATOM 1515 N N . ILE A 1 197 ? 0.412 -1.249 -21.886 1.00 95.12 197 ILE A N 1
ATOM 1516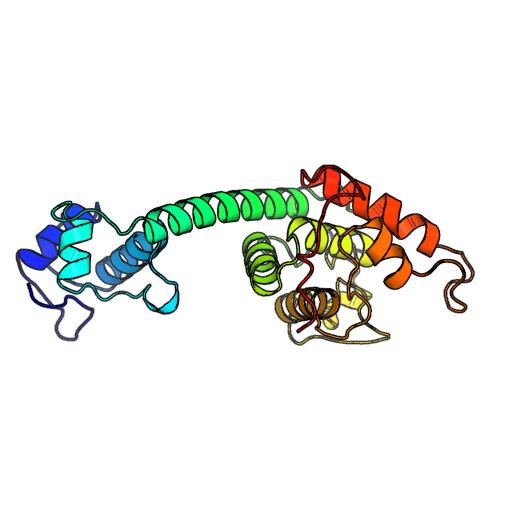 C CA . ILE A 1 197 ? 1.085 -0.210 -21.103 1.00 95.12 197 ILE A CA 1
ATOM 1517 C C . ILE A 1 197 ? 2.563 -0.118 -21.485 1.00 95.12 197 ILE A C 1
ATOM 1519 O O . ILE A 1 197 ? 3.047 0.985 -21.723 1.00 95.12 197 ILE A O 1
ATOM 1523 N N . GLY A 1 198 ? 3.262 -1.249 -21.615 1.00 92.81 198 GLY A N 1
ATOM 1524 C CA . GLY A 1 198 ? 4.688 -1.301 -21.944 1.00 92.81 198 GLY A CA 1
ATOM 1525 C C . GLY A 1 198 ? 5.025 -0.619 -23.265 1.00 92.81 198 GLY A C 1
ATOM 1526 O O . GLY A 1 198 ? 5.974 0.151 -23.320 1.00 92.81 198 GLY A O 1
ATOM 1527 N N . LEU A 1 199 ? 4.171 -0.769 -24.284 1.00 90.62 199 LEU A N 1
ATOM 1528 C CA . LEU A 1 199 ? 4.307 -0.061 -25.568 1.00 90.62 199 LEU A CA 1
ATOM 1529 C C . LEU A 1 199 ? 4.262 1.474 -25.451 1.00 90.62 199 LEU A C 1
ATOM 1531 O O . LEU A 1 199 ? 4.619 2.173 -26.394 1.00 90.62 199 LEU A O 1
ATOM 1535 N N . THR A 1 200 ? 3.776 2.009 -24.331 1.00 92.50 200 THR A N 1
ATOM 1536 C CA . THR A 1 200 ? 3.729 3.451 -24.050 1.00 92.50 200 THR A CA 1
ATOM 1537 C C . THR A 1 200 ? 4.762 3.867 -23.012 1.00 92.50 200 THR A C 1
ATOM 1539 O O . THR A 1 200 ? 5.305 4.960 -23.119 1.00 92.50 200 THR A O 1
ATOM 1542 N N . TRP A 1 201 ? 5.050 3.007 -22.035 1.00 92.00 201 TRP A N 1
ATOM 1543 C CA . TRP A 1 201 ? 6.050 3.264 -21.002 1.00 92.00 201 TRP A CA 1
ATOM 1544 C C . TRP A 1 201 ? 7.482 3.191 -21.551 1.00 92.00 201 TRP A C 1
ATOM 1546 O O . TRP A 1 201 ? 8.297 4.059 -21.255 1.00 92.00 201 TRP A O 1
ATOM 1556 N N . ALA A 1 202 ? 7.758 2.190 -22.388 1.00 90.31 202 ALA A N 1
ATOM 1557 C CA . ALA A 1 202 ? 9.050 1.919 -23.011 1.00 90.31 202 ALA A CA 1
ATOM 1558 C C . ALA A 1 202 ? 8.840 1.624 -24.513 1.00 90.31 202 ALA A C 1
ATOM 1560 O O . ALA A 1 202 ? 8.821 0.462 -24.928 1.00 90.31 202 ALA A O 1
ATOM 1561 N N . PRO A 1 203 ? 8.589 2.654 -25.343 1.00 86.12 203 PRO A N 1
ATOM 1562 C CA . PRO A 1 203 ? 8.314 2.466 -26.764 1.00 86.12 203 PRO A CA 1
ATOM 1563 C C . PRO A 1 203 ? 9.549 1.945 -27.517 1.00 86.12 203 PRO A C 1
ATOM 1565 O O . PRO A 1 203 ? 10.635 2.515 -27.425 1.00 8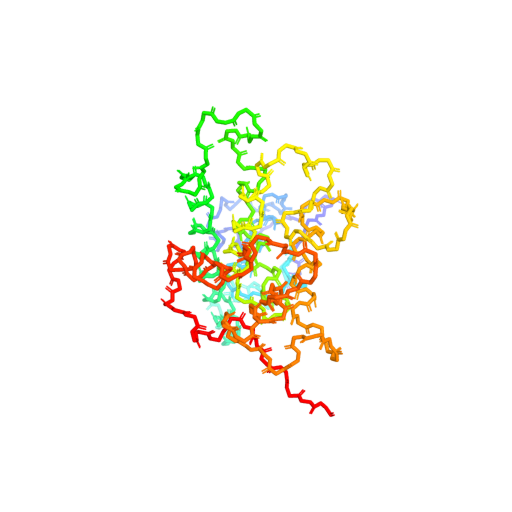6.12 203 PRO A O 1
ATOM 1568 N N . ILE A 1 204 ? 9.368 0.870 -28.287 1.00 85.38 204 ILE A N 1
ATOM 1569 C CA . ILE A 1 204 ? 10.410 0.276 -29.143 1.00 85.38 204 ILE A CA 1
ATOM 1570 C C . ILE A 1 204 ? 10.815 1.277 -30.233 1.00 85.38 204 ILE A C 1
ATOM 1572 O O . ILE A 1 204 ? 9.954 1.944 -30.812 1.00 85.38 204 ILE A O 1
ATOM 1576 N N . GLY A 1 205 ? 12.117 1.379 -30.514 1.00 80.12 205 GLY A N 1
ATOM 1577 C CA . GLY A 1 205 ? 12.650 2.309 -31.516 1.00 80.12 205 GLY A CA 1
ATOM 1578 C C . GLY A 1 205 ? 12.628 3.785 -31.096 1.00 80.12 205 GLY A C 1
ATOM 1579 O O . GLY A 1 205 ? 12.703 4.671 -31.949 1.00 80.12 205 GLY A O 1
ATOM 1580 N N . ALA A 1 206 ? 12.509 4.076 -29.797 1.00 81.88 206 ALA A N 1
ATOM 1581 C CA . ALA A 1 206 ? 12.634 5.439 -29.295 1.00 81.88 206 ALA A CA 1
ATOM 1582 C C . ALA A 1 206 ? 14.036 5.999 -29.591 1.00 81.88 206 ALA A C 1
ATOM 1584 O O . ALA A 1 206 ? 15.043 5.356 -29.311 1.00 81.88 206 ALA A O 1
ATOM 1585 N N . GLY A 1 207 ? 14.122 7.226 -30.116 1.00 77.50 207 GLY A N 1
ATOM 1586 C CA . GLY A 1 207 ? 15.407 7.822 -30.518 1.00 77.50 207 GLY A CA 1
ATOM 1587 C C . GLY A 1 207 ? 16.413 8.016 -29.374 1.00 77.50 207 GLY A C 1
ATOM 1588 O O . GLY A 1 207 ? 17.604 8.170 -29.622 1.00 77.50 207 GLY A O 1
ATOM 1589 N N . ASN A 1 208 ? 15.951 7.993 -28.121 1.00 76.25 208 ASN A N 1
ATOM 1590 C CA . ASN A 1 208 ? 16.786 8.033 -26.921 1.00 76.25 208 ASN A CA 1
ATOM 1591 C C . ASN A 1 208 ? 17.179 6.639 -26.385 1.00 76.25 208 ASN A C 1
ATOM 1593 O O . ASN A 1 208 ? 17.771 6.569 -25.310 1.00 76.25 208 ASN A O 1
ATOM 1597 N N . ASP A 1 209 ? 16.865 5.558 -27.106 1.00 76.94 209 ASP A N 1
ATOM 1598 C CA . ASP A 1 209 ? 17.217 4.170 -26.780 1.00 76.94 209 ASP A CA 1
ATOM 1599 C C . ASP A 1 209 ? 17.927 3.479 -27.968 1.00 76.94 209 ASP A C 1
ATOM 1601 O O . ASP A 1 209 ? 17.371 2.599 -28.624 1.00 76.94 209 ASP A O 1
ATOM 1605 N N . PRO A 1 210 ? 19.178 3.868 -28.285 1.00 74.50 210 PRO A N 1
ATOM 1606 C CA . PRO A 1 210 ? 19.913 3.322 -29.431 1.00 74.50 210 PRO A CA 1
ATOM 1607 C C . PRO A 1 210 ? 20.292 1.838 -29.277 1.00 74.50 210 PRO A C 1
ATOM 1609 O O . PRO A 1 210 ? 20.702 1.215 -30.252 1.00 74.50 210 PRO A O 1
ATOM 1612 N N . GLY A 1 211 ? 20.191 1.281 -28.065 1.00 79.62 211 GLY A N 1
ATOM 1613 C CA . GLY A 1 211 ? 20.427 -0.139 -27.789 1.00 79.62 211 GLY A CA 1
ATOM 1614 C C . GLY A 1 211 ? 19.169 -1.005 -27.874 1.00 79.62 211 GLY A C 1
ATOM 1615 O O . GLY A 1 211 ? 19.266 -2.203 -27.619 1.00 79.62 211 GLY A O 1
ATOM 1616 N N . ASP A 1 212 ? 18.014 -0.404 -28.186 1.00 81.19 212 ASP A N 1
ATOM 1617 C CA . ASP A 1 212 ? 16.692 -1.039 -28.196 1.00 81.19 212 ASP A CA 1
ATOM 1618 C C . ASP A 1 212 ? 16.413 -1.846 -26.915 1.00 81.19 212 ASP A C 1
ATOM 1620 O O . ASP A 1 212 ? 15.886 -2.958 -26.939 1.00 81.19 212 ASP A O 1
ATOM 1624 N N . LEU A 1 213 ? 16.811 -1.304 -25.761 1.00 85.44 213 LEU A N 1
ATOM 1625 C CA . LEU A 1 213 ? 16.617 -1.940 -24.458 1.00 85.44 213 LEU A CA 1
ATOM 1626 C C . LEU A 1 213 ? 15.131 -2.018 -24.082 1.00 85.44 213 LEU A C 1
ATOM 1628 O O . LEU A 1 213 ? 14.722 -2.928 -23.351 1.00 85.44 213 LEU A O 1
ATOM 1632 N N . ASN A 1 214 ? 14.313 -1.112 -24.620 1.00 88.69 214 ASN A N 1
ATOM 1633 C CA . ASN A 1 214 ? 12.868 -1.059 -24.426 1.00 88.69 214 ASN A CA 1
ATOM 1634 C C . ASN A 1 214 ? 12.164 -2.358 -24.846 1.00 88.69 214 ASN A C 1
ATOM 1636 O O . ASN A 1 214 ? 11.160 -2.735 -24.232 1.00 88.69 214 ASN A O 1
ATOM 1640 N N . GLN A 1 215 ? 12.717 -3.112 -25.806 1.00 89.25 215 GLN A N 1
ATOM 1641 C CA . GLN A 1 215 ? 12.168 -4.408 -26.223 1.00 89.25 215 GLN A CA 1
ATOM 1642 C C . GLN A 1 215 ? 12.081 -5.430 -25.068 1.00 89.25 215 GLN A C 1
ATOM 1644 O O . GLN A 1 215 ? 11.260 -6.349 -25.094 1.00 89.25 215 GLN A O 1
ATOM 1649 N N . HIS A 1 216 ? 12.895 -5.270 -24.018 1.00 92.00 216 HIS A N 1
ATOM 1650 C CA . HIS A 1 216 ? 12.942 -6.178 -22.870 1.00 92.00 216 HIS A CA 1
ATOM 1651 C C . HIS A 1 216 ? 11.987 -5.805 -21.729 1.00 92.00 216 HIS A C 1
ATOM 1653 O O . HIS A 1 216 ? 11.858 -6.580 -20.770 1.00 92.00 216 HIS A O 1
ATOM 1659 N N . TRP A 1 217 ? 11.329 -4.644 -21.804 1.00 95.06 217 TRP A N 1
ATOM 1660 C CA . TRP A 1 217 ? 10.514 -4.109 -20.712 1.00 95.06 217 TRP A CA 1
ATOM 1661 C C . TRP A 1 217 ? 9.344 -5.035 -20.377 1.00 95.06 217 TRP A C 1
ATOM 1663 O O . TRP A 1 217 ? 9.237 -5.516 -19.247 1.00 95.06 217 TRP A O 1
ATOM 1673 N N . VAL A 1 218 ? 8.516 -5.376 -21.376 1.00 95.00 218 VAL A N 1
ATOM 1674 C CA . VAL A 1 218 ? 7.320 -6.219 -21.179 1.00 95.00 218 VAL A CA 1
ATOM 1675 C C . VAL A 1 218 ? 7.712 -7.577 -20.604 1.00 95.00 218 VAL A C 1
ATOM 1677 O O . VAL A 1 218 ? 7.147 -7.995 -19.595 1.00 95.00 218 VAL A O 1
ATOM 1680 N N . GLY A 1 219 ? 8.724 -8.238 -21.172 1.00 95.00 219 GLY A N 1
ATOM 1681 C CA . GLY A 1 219 ? 9.182 -9.542 -20.684 1.00 95.00 219 GLY A CA 1
ATOM 1682 C C . GLY A 1 219 ? 9.709 -9.491 -19.245 1.00 95.00 219 GLY A C 1
ATOM 1683 O O . GLY A 1 219 ? 9.382 -10.349 -18.425 1.00 95.00 219 GLY A O 1
ATOM 1684 N N . SER A 1 220 ? 10.484 -8.460 -18.901 1.00 95.06 220 SER A N 1
ATOM 1685 C CA . SER A 1 220 ? 11.039 -8.307 -17.552 1.00 95.06 220 SER A CA 1
ATOM 1686 C C . SER A 1 220 ? 9.972 -7.992 -16.507 1.00 95.06 220 SER A C 1
ATOM 1688 O O . SER A 1 220 ? 9.966 -8.611 -15.442 1.00 95.06 220 SER A O 1
ATOM 1690 N N . VAL A 1 221 ? 9.068 -7.055 -16.804 1.00 96.88 221 VAL A N 1
ATOM 1691 C CA . VAL A 1 221 ? 7.972 -6.685 -15.900 1.00 96.88 221 VAL A CA 1
ATOM 1692 C C . VAL A 1 221 ? 7.032 -7.868 -15.699 1.00 96.88 221 VAL A C 1
ATOM 1694 O O . VAL A 1 221 ? 6.702 -8.180 -14.560 1.00 96.88 221 VAL A O 1
ATOM 1697 N N . THR A 1 222 ? 6.695 -8.601 -16.761 1.00 96.81 222 THR A N 1
ATOM 1698 C CA . THR A 1 222 ? 5.864 -9.815 -16.677 1.00 96.81 222 THR A CA 1
ATOM 1699 C C . THR A 1 222 ? 6.514 -10.884 -15.805 1.00 96.81 222 THR A C 1
ATOM 1701 O O . THR A 1 222 ? 5.860 -11.451 -14.933 1.00 96.81 222 THR A O 1
ATOM 1704 N N . ARG A 1 223 ? 7.827 -11.114 -15.951 1.00 96.06 223 ARG A N 1
ATOM 1705 C CA . ARG A 1 223 ? 8.565 -12.054 -15.094 1.00 96.06 223 ARG A CA 1
ATOM 1706 C C . ARG A 1 223 ? 8.486 -11.664 -13.616 1.00 96.06 223 ARG A C 1
ATOM 1708 O O . ARG A 1 223 ? 8.227 -12.522 -12.776 1.00 96.06 223 ARG A O 1
ATOM 1715 N N . PHE A 1 224 ? 8.725 -10.396 -13.278 1.00 97.00 224 PHE A N 1
ATOM 1716 C CA . PHE A 1 224 ? 8.656 -9.942 -11.884 1.00 97.00 224 PHE A CA 1
ATOM 1717 C C . PHE A 1 224 ? 7.226 -9.973 -11.339 1.00 97.00 224 PHE A C 1
ATOM 1719 O O . PHE A 1 224 ? 7.013 -10.383 -10.200 1.00 97.00 224 PHE A O 1
ATOM 1726 N N . TYR A 1 225 ? 6.244 -9.615 -12.164 1.00 97.50 225 TYR A N 1
ATOM 1727 C CA . TYR A 1 225 ? 4.829 -9.717 -11.831 1.00 97.50 225 TYR A CA 1
ATOM 1728 C C . TYR A 1 225 ? 4.430 -11.167 -11.509 1.00 97.50 225 TYR A C 1
ATOM 1730 O O . TYR A 1 225 ? 3.808 -11.419 -10.477 1.00 97.50 225 TYR A O 1
ATOM 1738 N N . ALA A 1 226 ? 4.898 -12.140 -12.297 1.00 96.38 226 ALA A N 1
ATOM 1739 C CA . ALA A 1 226 ? 4.690 -13.562 -12.029 1.00 96.38 226 ALA A CA 1
ATOM 1740 C C . ALA A 1 226 ? 5.371 -14.037 -10.729 1.00 96.38 226 ALA A C 1
ATOM 1742 O O . ALA A 1 226 ? 4.773 -14.770 -9.943 1.00 96.38 226 ALA A O 1
ATOM 1743 N N . GLN A 1 227 ? 6.588 -13.567 -10.428 1.00 95.38 227 GLN A N 1
ATOM 1744 C CA . GLN A 1 227 ? 7.271 -13.869 -9.154 1.00 95.38 227 GLN A CA 1
ATOM 1745 C C . GLN A 1 227 ? 6.526 -13.320 -7.924 1.00 95.38 227 GLN A C 1
ATOM 1747 O O . GLN A 1 227 ? 6.631 -13.873 -6.828 1.00 95.38 227 GLN A O 1
ATOM 1752 N N . LEU A 1 228 ? 5.758 -12.246 -8.108 1.00 95.31 228 LEU A N 1
ATOM 1753 C CA . LEU A 1 228 ? 4.861 -11.660 -7.113 1.00 95.31 228 LEU A CA 1
ATOM 1754 C C . LEU A 1 228 ? 3.491 -12.371 -7.045 1.00 95.31 228 LEU A C 1
ATOM 1756 O O . LEU A 1 228 ? 2.672 -12.068 -6.173 1.00 95.31 228 LEU A O 1
ATOM 1760 N N . GLY A 1 229 ? 3.242 -13.349 -7.918 1.00 93.81 229 GLY A N 1
ATOM 1761 C CA . GLY A 1 229 ? 2.010 -14.135 -7.978 1.00 93.81 229 GLY A CA 1
ATOM 1762 C C . GLY A 1 229 ? 0.920 -13.565 -8.888 1.00 93.81 229 GLY A C 1
ATOM 1763 O O . GLY A 1 229 ? -0.234 -13.958 -8.730 1.00 93.81 229 GLY A O 1
ATOM 1764 N N . GLY A 1 230 ? 1.263 -12.645 -9.794 1.00 92.75 230 GLY A N 1
ATOM 1765 C CA . GLY A 1 230 ? 0.460 -12.364 -10.988 1.00 92.75 230 GLY A CA 1
ATOM 1766 C C . GLY A 1 230 ? 0.547 -13.509 -12.006 1.00 92.75 230 GLY A C 1
ATOM 1767 O O . GLY A 1 230 ? 1.363 -14.416 -11.830 1.00 92.75 230 GLY A O 1
ATOM 1768 N N . ARG A 1 231 ? -0.290 -13.509 -13.052 1.00 87.06 231 ARG A N 1
ATOM 1769 C CA . ARG A 1 231 ? -0.304 -14.603 -14.040 1.00 87.06 231 ARG A CA 1
ATOM 1770 C C . ARG A 1 231 ? 0.565 -14.283 -15.245 1.00 87.06 231 ARG A C 1
ATOM 1772 O O . ARG A 1 231 ? 1.575 -14.952 -15.446 1.00 87.06 231 ARG A O 1
ATOM 1779 N N . ASP A 1 232 ? 0.191 -13.273 -16.026 1.00 86.81 232 ASP A N 1
ATOM 1780 C CA . ASP A 1 232 ? 0.856 -12.962 -17.295 1.00 86.81 232 ASP A CA 1
ATOM 1781 C C . ASP A 1 232 ? 0.669 -11.500 -17.743 1.00 86.81 232 ASP A C 1
ATOM 1783 O O . ASP A 1 232 ? 0.187 -10.648 -16.995 1.00 86.81 232 ASP A O 1
ATOM 1787 N N . ASP A 1 233 ? 1.118 -11.188 -18.961 1.00 79.56 233 ASP A N 1
ATOM 1788 C CA . ASP A 1 233 ? 1.106 -9.844 -19.533 1.00 79.56 233 ASP A CA 1
ATOM 1789 C C . ASP A 1 233 ? -0.256 -9.390 -20.078 1.00 79.56 233 ASP A C 1
ATOM 1791 O O . ASP A 1 233 ? -0.394 -8.210 -20.427 1.00 79.56 233 ASP A O 1
ATOM 1795 N N . PHE A 1 234 ? -1.252 -10.283 -20.116 1.00 79.25 234 PHE A N 1
ATOM 1796 C CA . PHE A 1 234 ? -2.647 -10.004 -20.462 1.00 79.25 234 PHE A CA 1
ATOM 1797 C C . PHE A 1 234 ? -3.517 -9.715 -19.236 1.00 79.25 234 PHE A C 1
ATOM 1799 O O . PHE A 1 234 ? -4.666 -9.289 -19.401 1.00 79.25 234 PHE A O 1
ATOM 1806 N N . ASP A 1 235 ? -2.988 -9.888 -18.021 1.00 80.12 235 ASP A N 1
ATOM 1807 C CA . ASP A 1 235 ? -3.695 -9.511 -16.803 1.00 80.12 235 ASP A CA 1
ATOM 1808 C C . ASP A 1 235 ? -4.096 -8.028 -16.832 1.00 80.12 235 ASP A C 1
ATOM 1810 O O . ASP A 1 235 ? -3.333 -7.139 -17.225 1.00 80.12 235 ASP A O 1
ATOM 1814 N N . ALA A 1 236 ? -5.325 -7.760 -16.388 1.00 86.00 236 ALA A N 1
ATOM 1815 C CA . ALA A 1 236 ? -5.828 -6.407 -16.213 1.00 86.00 236 ALA A CA 1
ATOM 1816 C C . ALA A 1 236 ? -5.183 -5.771 -14.968 1.00 86.00 236 ALA A C 1
ATOM 1818 O O . ALA A 1 236 ? -5.703 -5.865 -13.858 1.00 86.00 236 ALA A O 1
ATOM 1819 N N . VAL A 1 237 ? -4.047 -5.109 -15.169 1.00 90.19 237 VAL A N 1
ATOM 1820 C CA . VAL A 1 237 ? -3.222 -4.476 -14.130 1.00 90.19 237 VAL A CA 1
ATOM 1821 C C . VAL A 1 237 ? -3.588 -3.015 -13.851 1.00 90.19 237 VAL A C 1
ATOM 1823 O O . VAL A 1 237 ? -3.122 -2.434 -12.873 1.00 90.19 237 VAL A O 1
ATOM 1826 N N . VAL A 1 238 ? -4.442 -2.404 -14.676 1.00 88.81 238 VAL A N 1
ATOM 1827 C CA . VAL A 1 238 ? -5.027 -1.075 -14.428 1.00 88.81 238 VAL A CA 1
ATOM 1828 C C . VAL A 1 238 ? -6.530 -1.139 -14.680 1.00 88.81 238 VAL A C 1
ATOM 1830 O O . VAL A 1 238 ? -6.978 -1.597 -15.730 1.00 88.81 238 VAL A O 1
ATOM 1833 N N . LYS A 1 239 ? -7.336 -0.658 -13.730 1.00 83.69 239 LYS A N 1
ATOM 1834 C CA . LYS A 1 239 ? -8.784 -0.528 -13.909 1.00 83.69 239 LYS A CA 1
ATOM 1835 C C . LYS A 1 239 ? -9.057 0.530 -14.975 1.00 83.69 239 LYS A C 1
ATOM 1837 O O . LYS A 1 239 ? -8.773 1.710 -14.780 1.00 83.69 239 LYS A O 1
ATOM 1842 N N . THR A 1 240 ? -9.667 0.126 -16.085 1.00 64.50 240 THR A N 1
ATOM 1843 C CA . THR A 1 240 ? -10.171 1.076 -17.078 1.00 64.50 240 THR A CA 1
ATOM 1844 C C . THR A 1 240 ? -11.343 1.841 -16.476 1.00 64.50 240 THR A C 1
ATOM 1846 O O . THR A 1 240 ? -12.365 1.242 -16.140 1.00 64.50 240 THR A O 1
ATOM 1849 N N . ARG A 1 241 ? -11.223 3.163 -16.337 1.00 55.03 241 ARG A N 1
ATOM 1850 C CA . ARG A 1 241 ? -12.397 3.998 -16.064 1.00 55.03 241 ARG A CA 1
ATOM 1851 C C . ARG A 1 241 ? -13.217 4.136 -17.355 1.00 55.03 241 ARG A C 1
ATOM 1853 O O . ARG A 1 241 ? -12.606 4.308 -18.414 1.00 55.03 241 ARG A O 1
ATOM 1860 N N . PRO A 1 242 ? -14.560 4.069 -17.296 1.00 41.59 242 PRO A N 1
ATOM 1861 C CA . PRO A 1 242 ? -15.386 4.488 -18.420 1.00 41.59 242 PRO A CA 1
ATOM 1862 C C . PRO A 1 242 ? -15.055 5.944 -18.775 1.00 41.59 242 PRO A C 1
ATOM 1864 O O . PRO A 1 242 ? -14.748 6.743 -17.887 1.00 41.59 242 PRO A O 1
ATOM 1867 N N . VAL A 1 243 ? -15.086 6.278 -20.065 1.00 45.25 243 VAL A N 1
ATOM 1868 C CA . VAL A 1 243 ? -15.042 7.682 -20.493 1.00 45.25 243 VAL A CA 1
ATOM 1869 C C . VAL A 1 243 ? -16.365 8.305 -20.045 1.00 45.25 243 VAL A C 1
ATOM 1871 O O . VAL A 1 243 ? -17.414 7.732 -20.337 1.00 45.25 243 VAL A O 1
ATOM 1874 N N . ALA A 1 244 ? -16.291 9.385 -19.264 1.00 41.94 244 ALA A N 1
ATOM 1875 C CA . ALA A 1 244 ? -17.452 10.209 -18.935 1.00 41.94 244 ALA A CA 1
ATOM 1876 C C . ALA A 1 244 ? -17.957 10.938 -20.184 1.00 41.94 244 ALA A C 1
ATOM 1878 O O . ALA A 1 244 ? -17.094 11.314 -21.013 1.00 41.94 244 ALA A O 1
#

Secondary structure (DSSP, 8-state):
-PPB---SSPEESHHHHHHHHHTTS---SEE-HHHHHHHHHHHHHTT--GGG-SS-B-HHHHHHHTTSSPPPHHHHHHHHHHHHHHHHHHHHHHHHHH-TT---S-TTB-SS-TTTT-HHHHHHHHHHHTB-HHHHHHHHHHHHTTTTBHHHHTTT-TT--STT---SSHHHHHHHHHHHHH-TTSTTTT--BHHHHHHHHS-TT-TT-TT-GGGGHHHHHHHHHHHTT---TTSB-BPPPPP-

Radius of gyration: 22.75 Å; chains: 1; bounding box: 56×29×67 Å